Protein AF-A0A7W1C8S5-F1 (afdb_monomer_lite)

Structure (mmCIF, N/CA/C/O backbone):
data_AF-A0A7W1C8S5-F1
#
_entry.id   AF-A0A7W1C8S5-F1
#
loop_
_atom_site.group_PDB
_atom_site.id
_atom_site.type_symbol
_atom_site.label_atom_id
_atom_site.label_alt_id
_atom_site.label_comp_id
_atom_site.label_asym_id
_atom_site.label_entity_id
_atom_site.label_seq_id
_atom_site.pdbx_PDB_ins_code
_atom_site.Cartn_x
_atom_site.Cartn_y
_atom_site.Cartn_z
_atom_site.occupancy
_atom_site.B_iso_or_equiv
_atom_site.auth_seq_id
_atom_site.auth_comp_id
_atom_site.auth_asym_id
_atom_site.auth_atom_id
_atom_site.pdbx_PDB_model_num
ATOM 1 N N . MET A 1 1 ? 10.332 -50.870 46.590 1.00 44.47 1 MET A N 1
ATOM 2 C CA . MET A 1 1 ? 10.932 -51.337 45.318 1.00 44.47 1 MET A CA 1
ATOM 3 C C . MET A 1 1 ? 10.983 -50.162 44.345 1.00 44.47 1 MET A C 1
ATOM 5 O O . MET A 1 1 ? 9.941 -49.661 43.952 1.00 44.47 1 MET A O 1
ATOM 9 N N . ARG A 1 2 ? 12.184 -49.635 44.069 1.00 40.31 2 ARG A N 1
ATOM 10 C CA . ARG A 1 2 ? 12.418 -48.415 43.272 1.00 40.31 2 ARG A CA 1
ATOM 11 C C . ARG A 1 2 ? 12.426 -48.756 41.775 1.00 40.31 2 ARG A C 1
ATOM 13 O O . ARG A 1 2 ? 13.214 -49.603 41.361 1.00 40.31 2 ARG A O 1
ATOM 20 N N . ARG A 1 3 ? 11.579 -48.104 40.969 1.00 45.72 3 ARG A N 1
ATOM 21 C CA . ARG A 1 3 ? 11.610 -48.210 39.498 1.00 45.72 3 ARG A CA 1
ATOM 22 C C . ARG A 1 3 ? 12.815 -47.415 38.978 1.00 45.72 3 ARG A C 1
ATOM 24 O O . ARG A 1 3 ? 12.906 -46.213 39.202 1.00 45.72 3 ARG A O 1
ATOM 31 N N . LYS A 1 4 ? 13.774 -48.120 38.372 1.00 42.22 4 LYS A N 1
ATOM 32 C CA . LYS A 1 4 ? 15.015 -47.568 37.810 1.00 42.22 4 LYS A CA 1
ATOM 33 C C . LYS A 1 4 ? 14.711 -46.761 36.542 1.00 42.22 4 LYS A C 1
ATOM 35 O O . LYS A 1 4 ? 13.987 -47.236 35.673 1.00 42.22 4 LYS A O 1
ATOM 40 N N . ALA A 1 5 ? 15.292 -45.567 36.457 1.00 39.44 5 ALA A N 1
ATOM 41 C CA . ALA A 1 5 ? 15.290 -44.711 35.279 1.00 39.44 5 ALA A CA 1
ATOM 42 C C . ALA A 1 5 ? 16.019 -45.388 34.103 1.00 39.44 5 ALA A C 1
ATOM 44 O O . ALA A 1 5 ? 17.113 -45.928 34.276 1.00 39.44 5 ALA A O 1
ATOM 45 N N . ALA A 1 6 ? 15.416 -45.354 32.913 1.00 37.59 6 ALA A N 1
ATOM 46 C CA . ALA A 1 6 ? 16.033 -45.807 31.672 1.00 37.59 6 ALA A CA 1
ATOM 47 C C . ALA A 1 6 ? 16.798 -44.639 31.029 1.00 37.59 6 ALA A C 1
ATOM 49 O O . ALA A 1 6 ? 16.207 -43.694 30.513 1.00 37.59 6 ALA A O 1
ATOM 50 N N . THR A 1 7 ? 18.127 -44.695 31.088 1.00 36.91 7 THR A N 1
ATOM 51 C CA . THR A 1 7 ? 19.032 -43.746 30.429 1.00 36.91 7 THR A CA 1
ATOM 52 C C . THR A 1 7 ? 19.237 -44.155 28.968 1.00 36.91 7 THR A C 1
ATOM 54 O O . THR A 1 7 ? 19.823 -45.201 28.689 1.00 36.91 7 THR A O 1
ATOM 57 N N . VAL A 1 8 ? 18.794 -43.318 28.029 1.00 37.12 8 VAL A N 1
ATOM 58 C CA . VAL A 1 8 ? 19.055 -43.471 26.588 1.00 37.12 8 VAL A CA 1
ATOM 59 C C . VAL A 1 8 ? 20.503 -43.060 26.299 1.00 37.12 8 VAL A C 1
ATOM 61 O O . VAL A 1 8 ? 20.855 -41.888 26.396 1.00 37.12 8 VAL A O 1
ATOM 64 N N . ARG A 1 9 ? 21.370 -44.020 25.953 1.00 34.16 9 ARG A N 1
ATOM 65 C CA . ARG A 1 9 ? 22.748 -43.746 25.511 1.00 34.16 9 ARG A CA 1
ATOM 66 C C . ARG A 1 9 ? 22.767 -43.533 23.994 1.00 34.16 9 ARG A C 1
ATOM 68 O O . ARG A 1 9 ? 22.655 -44.498 23.242 1.00 34.16 9 ARG A O 1
ATOM 75 N N . ARG A 1 10 ? 22.934 -42.284 23.538 1.00 34.28 10 ARG A N 1
ATOM 76 C CA . ARG A 1 10 ? 23.303 -41.980 22.141 1.00 34.28 10 ARG A CA 1
ATOM 77 C C . ARG A 1 10 ? 24.670 -42.612 21.857 1.00 34.28 10 ARG A C 1
ATOM 79 O O . ARG A 1 10 ? 25.650 -42.274 22.516 1.00 34.28 10 ARG A O 1
ATOM 86 N N . ARG A 1 11 ? 24.735 -43.544 20.903 1.00 39.84 11 ARG A N 1
ATOM 87 C CA . ARG A 1 11 ? 26.006 -44.078 20.398 1.00 39.84 11 ARG A CA 1
ATOM 88 C C . ARG A 1 11 ? 26.649 -43.038 19.479 1.00 39.84 11 ARG A C 1
ATOM 90 O O . ARG A 1 11 ? 26.069 -42.666 18.466 1.00 39.84 11 ARG A O 1
ATOM 97 N N . TYR A 1 12 ? 27.834 -42.586 19.870 1.00 31.55 12 TYR A N 1
ATOM 98 C CA . TYR A 1 12 ? 28.796 -41.892 19.019 1.00 31.55 12 TYR A CA 1
ATOM 99 C C . TYR A 1 12 ? 29.306 -42.886 17.963 1.00 31.55 12 TYR A C 1
ATOM 101 O O . TYR A 1 12 ? 29.721 -43.988 18.324 1.00 31.55 12 TYR A O 1
ATOM 109 N N . VAL A 1 13 ? 29.267 -42.522 16.681 1.00 42.41 13 VAL A N 1
ATOM 110 C CA . VAL A 1 13 ? 29.944 -43.257 15.599 1.00 42.41 13 VAL A CA 1
ATOM 111 C C . VAL A 1 13 ? 31.205 -42.457 15.254 1.00 42.41 13 VAL A C 1
ATOM 113 O O . VAL A 1 13 ? 31.086 -41.247 15.057 1.00 42.41 13 VAL A O 1
ATOM 116 N N . PRO A 1 14 ? 32.412 -43.054 15.258 1.00 36.25 14 PRO A N 1
ATOM 117 C CA . PRO A 1 14 ? 33.640 -42.296 15.070 1.00 36.25 14 PRO A CA 1
ATOM 118 C C . PRO A 1 14 ? 33.807 -41.862 13.610 1.00 36.25 14 PRO A C 1
ATOM 120 O O . PRO A 1 14 ? 33.436 -42.580 12.682 1.00 36.25 14 PRO A O 1
ATOM 123 N N . LEU A 1 15 ? 34.396 -40.678 13.441 1.00 34.84 15 LEU A N 1
ATOM 124 C CA . LEU A 1 15 ? 34.900 -40.148 12.178 1.00 34.84 15 LEU A CA 1
ATOM 125 C C . LEU A 1 15 ? 35.932 -41.121 11.595 1.00 34.84 15 LEU A C 1
ATOM 127 O O . LEU A 1 15 ? 37.011 -41.293 12.159 1.00 34.84 15 LEU A O 1
ATOM 131 N N . ALA A 1 16 ? 35.598 -41.748 10.469 1.00 35.34 16 ALA A N 1
ATOM 132 C CA . ALA A 1 16 ? 36.562 -42.459 9.645 1.00 35.34 16 ALA A CA 1
ATOM 133 C C . ALA A 1 16 ? 37.196 -41.463 8.669 1.00 35.34 16 ALA A C 1
ATOM 135 O O . ALA A 1 16 ? 36.544 -40.949 7.760 1.00 35.34 16 ALA A O 1
ATOM 136 N N . THR A 1 17 ? 38.475 -41.179 8.886 1.00 39.31 17 THR A N 1
ATOM 137 C CA . THR A 1 17 ? 39.338 -40.433 7.974 1.00 39.31 17 THR A CA 1
ATOM 138 C C . THR A 1 17 ? 39.553 -41.266 6.711 1.00 39.31 17 THR A C 1
ATOM 140 O O . THR A 1 17 ? 40.192 -42.314 6.767 1.00 39.31 17 THR A O 1
ATOM 143 N N . ALA A 1 18 ? 39.044 -40.805 5.570 1.00 35.41 18 ALA A N 1
ATOM 144 C CA . ALA A 1 18 ? 39.405 -41.333 4.260 1.00 35.41 18 ALA A CA 1
ATOM 145 C C . ALA A 1 18 ? 40.116 -40.227 3.474 1.00 35.41 18 ALA A C 1
ATOM 147 O O . ALA A 1 18 ? 39.490 -39.299 2.968 1.00 35.41 18 ALA A O 1
ATOM 148 N N . VAL A 1 19 ? 41.445 -40.320 3.413 1.00 44.75 19 VAL A N 1
ATOM 149 C CA . VAL A 1 19 ? 42.266 -39.596 2.441 1.00 44.75 19 VAL A CA 1
ATOM 150 C C . VAL A 1 19 ? 42.167 -40.367 1.131 1.00 44.75 19 VAL A C 1
ATOM 152 O O . VAL A 1 19 ? 42.695 -41.471 1.028 1.00 44.75 19 VAL A O 1
ATOM 155 N N . LEU A 1 20 ? 41.489 -39.797 0.138 1.00 43.22 20 LEU A N 1
ATOM 156 C CA . LEU A 1 20 ? 41.489 -40.289 -1.236 1.00 43.22 20 LEU A CA 1
ATOM 157 C C . LEU A 1 20 ? 41.616 -39.099 -2.188 1.00 43.22 20 LEU A C 1
ATOM 159 O O . LEU A 1 20 ? 40.701 -38.294 -2.294 1.00 43.22 20 LEU A O 1
ATOM 163 N N . GLY A 1 21 ? 42.777 -39.030 -2.845 1.00 37.94 21 GLY A N 1
ATOM 164 C CA . GLY A 1 21 ? 42.992 -38.481 -4.184 1.00 37.94 21 GLY A CA 1
ATOM 165 C C . GLY A 1 21 ? 42.589 -37.030 -4.442 1.00 37.94 21 GLY A C 1
ATOM 166 O O . GLY A 1 21 ? 41.414 -36.722 -4.606 1.00 37.94 21 GLY A O 1
ATOM 167 N N . LEU A 1 22 ? 43.584 -36.168 -4.665 1.00 48.88 22 LEU A N 1
ATOM 168 C CA . LEU A 1 22 ? 43.413 -34.963 -5.480 1.00 48.88 22 LEU A CA 1
ATOM 169 C C . LEU A 1 22 ? 43.098 -35.380 -6.928 1.00 48.88 22 LEU A C 1
ATOM 171 O O . LEU A 1 22 ? 43.960 -35.351 -7.801 1.00 48.88 22 LEU A O 1
ATOM 175 N N . ALA A 1 23 ? 41.863 -35.798 -7.185 1.00 46.38 23 ALA A N 1
ATOM 176 C CA . ALA A 1 23 ? 41.260 -35.556 -8.478 1.00 46.38 23 ALA A CA 1
ATOM 177 C C . ALA A 1 23 ? 40.793 -34.104 -8.422 1.00 46.38 23 ALA A C 1
ATOM 179 O O . ALA A 1 23 ? 39.969 -33.759 -7.574 1.00 46.38 23 ALA A O 1
ATOM 180 N N . SER A 1 24 ? 41.359 -33.243 -9.267 1.00 50.06 24 SER A N 1
ATOM 181 C CA . SER A 1 24 ? 40.813 -31.911 -9.496 1.00 50.06 24 SER A CA 1
ATOM 182 C C . SER A 1 24 ? 39.317 -32.067 -9.729 1.00 50.06 24 SER A C 1
ATOM 184 O O . SER A 1 24 ? 38.899 -32.628 -10.742 1.00 50.06 24 SER A O 1
ATOM 186 N N . VAL A 1 25 ? 38.509 -31.627 -8.765 1.00 38.50 25 VAL A N 1
ATOM 187 C CA . VAL A 1 25 ? 37.078 -31.473 -8.975 1.00 38.50 25 VAL A CA 1
ATOM 188 C C . VAL A 1 25 ? 36.973 -30.363 -10.006 1.00 38.50 25 VAL A C 1
ATOM 190 O O . VAL A 1 25 ? 37.035 -29.181 -9.675 1.00 38.50 25 VAL A O 1
ATOM 193 N N . VAL A 1 26 ? 36.887 -30.740 -11.280 1.00 41.69 26 VAL A N 1
ATOM 194 C CA . VAL A 1 26 ? 36.390 -29.839 -12.308 1.00 41.69 26 VAL A CA 1
ATOM 195 C C . VAL A 1 26 ? 34.915 -29.690 -11.984 1.00 41.69 26 VAL A C 1
ATOM 197 O O . VAL A 1 26 ? 34.077 -30.484 -12.407 1.00 41.69 26 VAL A O 1
ATOM 200 N N . VAL A 1 27 ? 34.607 -28.708 -11.138 1.00 35.75 27 VAL A N 1
ATOM 201 C CA . VAL A 1 27 ? 33.249 -28.204 -11.020 1.00 35.75 27 VAL A CA 1
ATOM 202 C C . VAL A 1 27 ? 32.959 -27.581 -12.378 1.00 35.75 27 VAL A C 1
ATOM 204 O O . VAL A 1 27 ? 33.316 -26.434 -12.636 1.00 35.75 27 VAL A O 1
ATOM 207 N N . VAL A 1 28 ? 32.362 -28.355 -13.284 1.00 45.09 28 VAL A N 1
ATOM 208 C CA . VAL A 1 28 ? 31.663 -27.778 -14.428 1.00 45.09 28 VAL A CA 1
ATOM 209 C C . VAL A 1 28 ? 30.426 -27.135 -13.822 1.00 45.09 28 VAL A C 1
ATOM 211 O O . VAL A 1 28 ? 29.382 -27.771 -13.685 1.00 45.09 28 VAL A O 1
ATOM 214 N N . LEU A 1 29 ? 30.584 -25.900 -13.336 1.00 50.44 29 LEU A N 1
ATOM 215 C CA . LEU A 1 29 ? 29.442 -25.056 -13.030 1.00 50.44 29 LEU A CA 1
ATOM 216 C C . LEU A 1 29 ? 28.619 -25.032 -14.323 1.00 50.44 29 LEU A C 1
ATOM 218 O O . LEU A 1 29 ? 29.188 -24.681 -15.363 1.00 50.44 29 LEU A O 1
ATOM 222 N N . PRO A 1 30 ? 27.343 -25.464 -14.326 1.00 52.59 30 PRO A N 1
ATOM 223 C CA . PRO A 1 30 ? 26.514 -25.217 -15.490 1.00 52.59 30 PRO A CA 1
ATOM 224 C C . PRO A 1 30 ? 26.575 -23.714 -15.727 1.00 52.59 30 PRO A C 1
ATOM 226 O O . PRO A 1 30 ? 26.473 -22.946 -14.771 1.00 52.59 30 PRO A O 1
ATOM 229 N N . ALA A 1 31 ? 26.860 -23.337 -16.968 1.00 58.59 31 ALA A N 1
ATOM 230 C CA . ALA A 1 31 ? 27.014 -21.964 -17.405 1.00 58.59 31 ALA A CA 1
ATOM 231 C C . ALA A 1 31 ? 25.778 -21.173 -16.923 1.00 58.59 31 ALA A C 1
ATOM 233 O O . ALA A 1 31 ? 24.667 -21.343 -17.433 1.00 58.59 31 ALA A O 1
ATOM 234 N N . LEU A 1 32 ? 25.944 -20.448 -15.816 1.00 66.44 32 LEU A N 1
ATOM 235 C CA . LEU A 1 32 ? 24.877 -19.720 -15.151 1.00 66.44 32 LEU A CA 1
ATOM 236 C C . LEU A 1 32 ? 24.835 -18.342 -15.784 1.00 66.44 32 LEU A C 1
ATOM 238 O O . LEU A 1 32 ? 25.818 -17.612 -15.711 1.00 66.44 32 LEU A O 1
ATOM 242 N N . ALA A 1 33 ? 23.671 -18.012 -16.334 1.00 75.06 33 ALA A N 1
ATOM 243 C CA . ALA A 1 33 ? 23.297 -16.653 -16.682 1.00 75.06 33 ALA A CA 1
ATOM 244 C C . ALA A 1 33 ? 23.578 -15.715 -15.498 1.00 75.06 33 ALA A C 1
ATOM 246 O O . ALA A 1 33 ? 22.980 -15.859 -14.424 1.00 75.06 33 ALA A O 1
ATOM 247 N N . LEU A 1 34 ? 24.492 -14.773 -15.681 1.00 84.00 34 LEU A N 1
ATOM 248 C CA . LEU A 1 34 ? 24.920 -13.818 -14.678 1.00 84.00 34 LEU A CA 1
ATOM 249 C C . LEU A 1 34 ? 24.254 -12.460 -14.910 1.00 84.00 34 LEU A C 1
ATOM 251 O O . LEU A 1 34 ? 24.044 -12.028 -16.038 1.00 84.00 34 LEU A O 1
ATOM 255 N N . ASN A 1 35 ? 23.939 -11.767 -13.815 1.00 90.00 35 ASN A N 1
ATOM 256 C CA . ASN A 1 35 ? 23.538 -10.365 -13.834 1.00 90.00 35 ASN A CA 1
ATOM 257 C C . ASN A 1 35 ? 24.687 -9.532 -13.253 1.00 90.00 35 ASN A C 1
ATOM 259 O O . ASN A 1 35 ? 24.938 -9.602 -12.048 1.00 90.00 35 ASN A O 1
ATOM 263 N N . ILE A 1 36 ? 25.397 -8.798 -14.108 1.00 90.81 36 ILE A N 1
ATOM 264 C CA . ILE A 1 36 ? 26.621 -8.059 -13.789 1.00 90.81 36 ILE A CA 1
ATOM 265 C C . ILE A 1 36 ? 26.322 -6.553 -13.802 1.00 90.81 36 ILE A C 1
ATOM 267 O O . ILE A 1 36 ? 26.341 -5.938 -14.870 1.00 90.81 36 ILE A O 1
ATOM 271 N N . PRO A 1 37 ? 26.042 -5.937 -12.641 1.00 91.88 37 PRO A N 1
ATOM 272 C CA . PRO A 1 37 ? 25.948 -4.489 -12.537 1.00 91.88 37 PRO A CA 1
ATOM 273 C C . PRO A 1 37 ? 27.340 -3.860 -12.383 1.00 91.88 37 PRO A C 1
ATOM 275 O O . PRO A 1 37 ? 28.108 -4.250 -11.502 1.00 91.88 37 PRO A O 1
ATOM 278 N N . GLY A 1 38 ? 27.617 -2.844 -13.190 1.00 90.81 38 GLY A N 1
ATOM 279 C CA . GLY A 1 38 ? 28.732 -1.919 -13.050 1.00 90.81 38 GLY A CA 1
ATOM 280 C C . GLY A 1 38 ? 28.520 -0.893 -11.938 1.00 90.81 38 GLY A C 1
ATOM 281 O O . GLY A 1 38 ? 27.574 -0.956 -11.130 1.00 90.81 38 GLY A O 1
ATOM 282 N N . THR A 1 39 ? 29.441 0.051 -11.882 1.00 92.50 39 THR A N 1
ATOM 283 C CA . THR A 1 39 ? 29.518 1.175 -10.953 1.00 92.50 39 THR A CA 1
ATOM 284 C C . THR A 1 39 ? 29.131 2.471 -11.668 1.00 92.50 39 THR A C 1
ATOM 286 O O . THR A 1 39 ? 28.525 2.428 -12.721 1.00 92.50 39 THR A O 1
ATOM 289 N N . ASN A 1 40 ? 29.393 3.635 -11.073 1.00 92.12 40 ASN A N 1
ATOM 290 C CA . ASN A 1 40 ? 29.184 4.921 -11.755 1.00 92.12 40 ASN A CA 1
ATOM 291 C C . ASN A 1 40 ? 30.505 5.482 -12.323 1.00 92.12 40 ASN A C 1
ATOM 293 O O . ASN A 1 40 ? 30.663 6.696 -12.463 1.00 92.12 40 ASN A O 1
ATOM 297 N N . GLY A 1 41 ? 31.503 4.623 -12.516 1.00 91.25 41 GLY A N 1
ATOM 298 C CA . GLY A 1 41 ? 32.784 4.972 -13.114 1.00 91.25 41 GLY A CA 1
ATOM 299 C C . GLY A 1 41 ? 33.160 3.955 -14.182 1.00 91.25 41 GLY A C 1
ATOM 300 O O . GLY A 1 41 ? 32.472 2.970 -14.368 1.00 91.25 41 GLY A O 1
ATOM 301 N N . ASN A 1 42 ? 34.285 4.187 -14.857 1.00 94.31 42 ASN A N 1
ATOM 302 C CA . ASN A 1 42 ? 34.701 3.355 -15.987 1.00 94.31 42 ASN A CA 1
ATOM 303 C C . ASN A 1 42 ? 34.969 1.903 -15.564 1.00 94.31 42 ASN A C 1
ATOM 305 O O . ASN A 1 42 ? 35.947 1.627 -14.859 1.00 94.31 42 ASN A O 1
ATOM 309 N N . ASP A 1 43 ? 34.174 0.983 -16.086 1.00 95.00 43 ASP A N 1
ATOM 310 C CA . ASP A 1 43 ? 34.230 -0.430 -15.765 1.00 95.00 43 ASP A CA 1
ATOM 311 C C . ASP A 1 43 ? 34.733 -1.292 -16.929 1.00 95.00 43 ASP A C 1
ATOM 313 O O . ASP A 1 43 ? 34.789 -0.918 -18.103 1.00 95.00 43 ASP A O 1
ATOM 317 N N . THR A 1 44 ? 35.173 -2.503 -16.592 1.00 95.81 44 THR A N 1
ATOM 318 C CA . THR A 1 44 ? 35.458 -3.559 -17.567 1.00 95.81 44 THR A CA 1
ATOM 319 C C . THR A 1 44 ? 34.776 -4.831 -17.099 1.00 95.81 44 THR A C 1
ATOM 321 O O . THR A 1 44 ? 35.231 -5.480 -16.157 1.00 95.81 44 THR A O 1
ATOM 324 N N . LEU A 1 45 ? 33.666 -5.167 -17.751 1.00 94.00 45 LEU A N 1
ATOM 325 C CA . LEU A 1 45 ? 32.757 -6.234 -17.351 1.00 94.00 45 LEU A CA 1
ATOM 326 C C . LEU A 1 45 ? 32.747 -7.334 -18.410 1.00 94.00 45 LEU A C 1
ATOM 328 O O . LEU A 1 45 ? 32.678 -7.064 -19.609 1.00 94.00 45 LEU A O 1
ATOM 332 N N . ARG A 1 46 ? 32.821 -8.588 -17.963 1.00 94.31 46 ARG A N 1
ATOM 333 C CA . ARG A 1 46 ? 32.910 -9.764 -18.832 1.00 94.31 46 ARG A CA 1
ATOM 334 C C . ARG A 1 46 ? 31.913 -10.825 -18.386 1.00 94.31 46 ARG A C 1
ATOM 336 O O . ARG A 1 46 ? 31.952 -11.239 -17.228 1.00 94.31 46 ARG A O 1
ATOM 343 N N . GLY A 1 47 ? 31.073 -11.258 -19.315 1.00 91.25 47 GLY A N 1
ATOM 344 C CA . GLY A 1 47 ? 30.173 -12.389 -19.182 1.00 91.25 47 GLY A CA 1
ATOM 345 C C . GLY A 1 47 ? 30.882 -13.736 -19.321 1.00 91.25 47 GLY A C 1
ATOM 346 O O . GLY A 1 47 ? 32.105 -13.878 -19.173 1.00 91.25 47 GLY A O 1
ATOM 347 N N . THR A 1 48 ? 30.076 -14.746 -19.580 1.00 91.06 48 THR A N 1
ATOM 348 C CA . THR A 1 48 ? 30.351 -16.175 -19.522 1.00 91.06 48 THR A CA 1
ATOM 349 C C . THR A 1 48 ? 29.989 -16.827 -20.860 1.00 91.06 48 THR A C 1
ATOM 351 O O . THR A 1 48 ? 29.864 -16.167 -21.875 1.00 91.06 48 THR A O 1
ATOM 354 N N . ALA A 1 49 ? 29.893 -18.155 -20.914 1.00 90.69 49 ALA A N 1
ATOM 355 C CA . ALA A 1 49 ? 29.412 -18.849 -22.114 1.00 90.69 49 ALA A CA 1
ATOM 356 C C . ALA A 1 49 ? 27.878 -19.062 -22.103 1.00 90.69 49 ALA A C 1
ATOM 358 O O . ALA A 1 49 ? 27.372 -19.953 -22.788 1.00 90.69 49 ALA A O 1
ATOM 359 N N . SER A 1 50 ? 27.159 -18.305 -21.272 1.00 91.25 50 SER A N 1
ATOM 360 C CA . SER A 1 50 ? 25.714 -18.402 -21.031 1.00 91.25 50 SER A CA 1
ATOM 361 C C . SER A 1 50 ? 25.044 -17.074 -21.360 1.00 91.25 50 SER A C 1
ATOM 363 O O . SER A 1 50 ? 25.718 -16.071 -21.482 1.00 91.25 50 SER A O 1
ATOM 365 N N . ALA A 1 51 ? 23.711 -17.068 -21.436 1.00 92.19 51 ALA A N 1
ATOM 366 C CA . ALA A 1 51 ? 22.933 -15.848 -21.640 1.00 92.19 51 ALA A CA 1
ATOM 367 C C . ALA A 1 51 ? 23.011 -14.905 -20.425 1.00 92.19 51 ALA A C 1
ATOM 369 O O . ALA A 1 51 ? 22.300 -15.105 -19.440 1.00 92.19 51 ALA A O 1
ATOM 370 N N . ASP A 1 52 ? 23.841 -13.875 -20.508 1.00 94.00 52 ASP A N 1
ATOM 371 C CA . ASP A 1 52 ? 24.142 -12.950 -19.425 1.00 94.00 52 ASP A CA 1
ATOM 372 C C . ASP A 1 52 ? 23.448 -11.594 -19.589 1.00 94.00 52 ASP A C 1
ATOM 374 O O . ASP A 1 52 ? 22.990 -11.191 -20.659 1.00 94.00 52 ASP A O 1
ATOM 378 N N . ARG A 1 53 ? 23.362 -10.849 -18.487 1.00 95.12 53 ARG A N 1
ATOM 379 C CA . ARG A 1 53 ? 22.917 -9.457 -18.462 1.00 95.12 53 ARG A CA 1
ATOM 380 C C . ARG A 1 53 ? 24.006 -8.593 -17.843 1.00 95.12 53 ARG A C 1
ATOM 382 O O . ARG A 1 53 ? 24.343 -8.780 -16.680 1.00 95.12 53 ARG A O 1
ATOM 389 N N . ILE A 1 54 ? 24.503 -7.620 -18.594 1.00 94.56 54 ILE A N 1
ATOM 390 C CA . ILE A 1 54 ? 25.584 -6.720 -18.182 1.00 94.56 54 ILE A CA 1
ATOM 391 C C . ILE A 1 54 ? 25.087 -5.275 -18.283 1.00 94.56 54 ILE A C 1
ATOM 393 O O . ILE A 1 54 ? 24.526 -4.893 -19.309 1.00 94.56 54 ILE A O 1
ATOM 397 N N . ASP A 1 55 ? 25.260 -4.487 -17.221 1.00 94.62 55 ASP A N 1
ATOM 398 C CA . ASP A 1 55 ? 24.783 -3.098 -17.129 1.00 94.62 55 ASP A CA 1
ATOM 399 C C . ASP A 1 55 ? 25.912 -2.184 -16.637 1.00 94.62 55 ASP A C 1
ATOM 401 O O . ASP A 1 55 ? 26.245 -2.246 -15.456 1.00 94.62 55 ASP A O 1
ATOM 405 N N . GLY A 1 56 ? 26.519 -1.399 -17.532 1.00 91.50 56 GLY A N 1
ATOM 406 C CA . GLY A 1 56 ? 27.671 -0.527 -17.255 1.00 91.50 56 GLY A CA 1
ATOM 407 C C . GLY A 1 56 ? 27.337 0.653 -16.341 1.00 91.50 56 GLY A C 1
ATOM 408 O O . GLY A 1 56 ? 28.039 0.883 -15.364 1.00 91.50 56 GLY A O 1
ATOM 409 N N . LYS A 1 57 ? 26.148 1.243 -16.530 1.00 92.38 57 LYS A N 1
ATOM 410 C CA . LYS A 1 57 ? 25.630 2.444 -15.845 1.00 92.38 57 LYS A CA 1
ATOM 411 C C . LYS A 1 57 ? 26.350 3.722 -16.275 1.00 92.38 57 LYS A C 1
ATOM 413 O O . LYS A 1 57 ? 26.146 4.124 -17.402 1.00 92.38 57 LYS A O 1
ATOM 418 N N . ASP A 1 58 ? 27.022 4.450 -15.388 1.00 91.56 58 ASP A N 1
ATOM 419 C CA . ASP A 1 58 ? 27.657 5.720 -15.756 1.00 91.56 58 ASP A CA 1
ATOM 420 C C . ASP A 1 58 ? 29.158 5.488 -15.910 1.00 91.56 58 ASP A C 1
ATOM 422 O O . ASP A 1 58 ? 29.767 4.885 -15.032 1.00 91.56 58 ASP A O 1
ATOM 426 N N . GLY A 1 59 ? 29.779 6.048 -16.944 1.00 90.56 59 GLY A N 1
ATOM 427 C CA . GLY A 1 59 ? 31.212 5.894 -17.173 1.00 90.56 59 GLY A CA 1
ATOM 428 C C . GLY A 1 59 ? 31.529 5.618 -18.635 1.00 90.56 59 GLY A C 1
ATOM 429 O O . GLY A 1 59 ? 30.672 5.644 -19.496 1.00 90.56 59 GLY A O 1
ATOM 430 N N . ASN A 1 60 ? 32.807 5.421 -18.941 1.00 91.88 60 ASN A N 1
ATOM 431 C CA . ASN A 1 60 ? 33.220 4.887 -20.234 1.00 91.88 60 ASN A CA 1
ATOM 432 C C . ASN A 1 60 ? 33.556 3.410 -20.043 1.00 91.88 60 ASN A C 1
ATOM 434 O O . ASN A 1 60 ? 34.679 3.077 -19.633 1.00 91.88 60 ASN A O 1
ATOM 438 N N . ASP A 1 61 ? 32.599 2.543 -20.331 1.00 93.75 61 ASP A N 1
ATOM 439 C CA . ASP A 1 61 ? 32.673 1.138 -19.965 1.00 93.75 61 ASP A CA 1
ATOM 440 C C . ASP A 1 61 ? 33.168 0.251 -21.105 1.00 93.75 61 ASP A C 1
ATOM 442 O O . ASP A 1 61 ? 33.123 0.586 -22.290 1.00 93.75 61 ASP A O 1
ATOM 446 N N . ARG A 1 62 ? 33.676 -0.929 -20.743 1.00 93.31 62 ARG A N 1
ATOM 447 C CA . ARG A 1 62 ? 33.979 -2.014 -21.682 1.00 93.31 62 ARG A CA 1
ATOM 448 C C . ARG A 1 62 ? 33.207 -3.261 -21.289 1.00 93.31 62 ARG A C 1
ATOM 450 O O . ARG A 1 62 ? 33.559 -3.917 -20.309 1.00 93.31 62 ARG A O 1
ATOM 457 N N . LEU A 1 63 ? 32.188 -3.598 -22.065 1.00 94.44 63 LEU A N 1
ATOM 458 C CA . LEU A 1 63 ? 31.278 -4.707 -21.810 1.00 94.44 63 LEU A CA 1
ATOM 459 C C . LEU A 1 63 ? 31.519 -5.822 -22.828 1.00 94.44 63 LEU A C 1
ATOM 461 O O . LEU A 1 63 ? 31.515 -5.573 -24.031 1.00 94.44 63 LEU A O 1
ATOM 465 N N . TYR A 1 64 ? 31.708 -7.050 -22.352 1.00 94.31 64 TYR A N 1
ATOM 466 C CA . TYR A 1 64 ? 31.923 -8.228 -23.193 1.00 94.31 64 TYR A C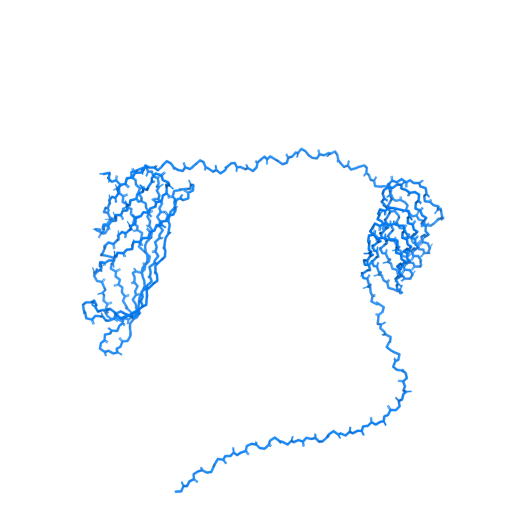A 1
ATOM 467 C C . TYR A 1 64 ? 30.934 -9.333 -22.809 1.00 94.31 64 TYR A C 1
ATOM 469 O O . TYR A 1 64 ? 31.055 -9.868 -21.709 1.00 94.31 64 TYR A O 1
ATOM 477 N N . GLY A 1 65 ? 30.000 -9.689 -23.693 1.00 92.31 65 GLY A N 1
ATOM 478 C CA . GLY A 1 65 ? 29.001 -10.749 -23.494 1.00 92.31 65 GLY A CA 1
ATOM 479 C C . GLY A 1 65 ? 29.630 -12.137 -23.446 1.00 92.31 65 GLY A C 1
ATOM 480 O O . GLY A 1 65 ? 29.431 -12.864 -22.482 1.00 92.31 65 GLY A O 1
ATOM 481 N N . MET A 1 66 ? 30.580 -12.381 -24.357 1.00 93.94 66 MET A N 1
ATOM 482 C CA . MET A 1 66 ? 31.243 -13.667 -24.600 1.00 93.94 66 MET A CA 1
ATOM 483 C C . MET A 1 66 ? 30.377 -14.582 -25.456 1.00 93.94 66 MET A C 1
ATOM 485 O O . MET A 1 66 ? 30.185 -14.238 -26.609 1.00 93.94 66 MET A O 1
ATOM 489 N N . ALA A 1 67 ? 29.992 -15.774 -25.009 1.00 91.81 67 ALA A N 1
ATOM 490 C CA . ALA A 1 67 ? 29.156 -16.658 -25.821 1.00 91.81 67 ALA A CA 1
ATOM 491 C C . ALA A 1 67 ? 27.813 -16.836 -25.125 1.00 91.81 67 ALA A C 1
ATOM 493 O O . ALA A 1 67 ? 27.781 -16.915 -23.907 1.00 91.81 67 ALA A O 1
ATOM 494 N N . GLY A 1 68 ? 26.734 -17.012 -25.878 1.00 92.06 68 GLY A N 1
ATOM 495 C CA . GLY A 1 68 ? 25.389 -17.019 -25.304 1.00 92.06 68 GLY A CA 1
ATOM 496 C C . GLY A 1 68 ? 24.569 -15.868 -25.865 1.00 92.06 68 GLY A C 1
ATOM 497 O O . GLY A 1 68 ? 25.065 -15.098 -26.663 1.00 92.06 68 GLY A O 1
ATOM 498 N N . ASN A 1 69 ? 23.281 -15.810 -25.527 1.00 94.25 69 ASN A N 1
ATOM 499 C CA . ASN A 1 69 ? 22.414 -14.724 -25.989 1.00 94.25 69 ASN A CA 1
ATOM 500 C C . ASN A 1 69 ? 22.353 -13.656 -24.899 1.00 94.25 69 ASN A C 1
ATOM 502 O O . ASN A 1 69 ? 21.590 -13.806 -23.939 1.00 94.25 69 ASN A O 1
ATOM 506 N N . ASP A 1 70 ? 23.136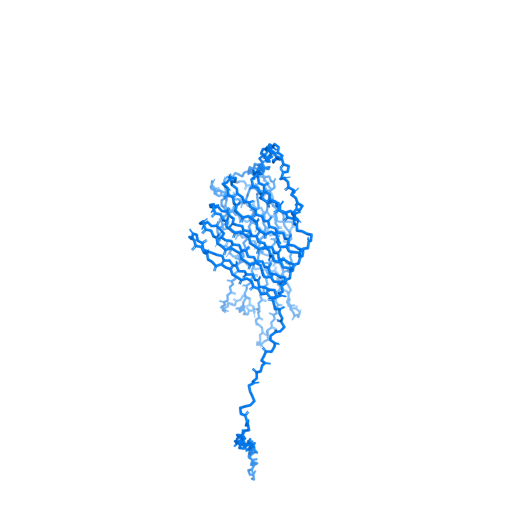 -12.603 -25.049 1.00 95.69 70 ASP A N 1
ATOM 507 C CA . ASP A 1 70 ? 23.415 -11.664 -23.974 1.00 95.69 70 ASP A CA 1
ATOM 508 C C . ASP A 1 70 ? 22.597 -10.375 -24.077 1.00 95.69 70 ASP A C 1
ATOM 510 O O . ASP A 1 70 ? 22.090 -9.980 -25.130 1.00 95.69 70 ASP A O 1
ATOM 514 N N . VAL A 1 71 ? 22.459 -9.679 -22.948 1.00 94.75 71 VAL A N 1
ATOM 515 C CA . VAL A 1 71 ? 21.898 -8.328 -22.876 1.00 94.75 71 VAL A CA 1
ATOM 516 C C . VAL A 1 71 ? 22.945 -7.381 -22.311 1.00 94.75 71 VAL A C 1
ATOM 518 O O . VAL A 1 71 ? 23.191 -7.385 -21.106 1.00 94.75 71 VAL A O 1
ATOM 521 N N . LEU A 1 72 ? 23.516 -6.535 -23.166 1.00 93.44 72 LEU A N 1
ATOM 522 C CA . LEU A 1 72 ? 24.530 -5.551 -22.789 1.00 93.44 72 LEU A CA 1
ATOM 523 C C . LEU A 1 72 ? 23.908 -4.158 -22.794 1.00 93.44 72 LEU A C 1
ATOM 525 O O . LEU A 1 72 ? 23.288 -3.745 -23.774 1.00 93.44 72 LEU A O 1
ATOM 529 N N . ILE A 1 73 ? 24.066 -3.431 -21.698 1.00 93.31 73 ILE A N 1
ATOM 530 C CA . ILE A 1 73 ? 23.577 -2.066 -21.530 1.00 93.31 73 ILE A CA 1
ATOM 531 C C . ILE A 1 73 ? 24.783 -1.207 -21.181 1.00 93.31 73 ILE A C 1
ATOM 533 O O . ILE A 1 73 ? 25.328 -1.394 -20.102 1.00 93.31 73 ILE A O 1
ATOM 537 N N . GLY A 1 74 ? 25.178 -0.306 -22.085 1.00 89.38 74 GLY A N 1
ATOM 538 C CA . GLY A 1 74 ? 26.280 0.638 -21.851 1.00 89.38 74 GLY A CA 1
ATOM 539 C C . GLY A 1 74 ? 25.928 1.578 -20.704 1.00 89.38 74 GLY A C 1
ATOM 540 O O . GLY A 1 74 ? 26.339 1.365 -19.572 1.00 89.38 74 GLY A O 1
ATOM 541 N N . GLY A 1 75 ? 24.972 2.467 -20.966 1.00 88.69 75 GLY A N 1
ATOM 542 C CA . GLY A 1 75 ? 24.505 3.437 -19.987 1.00 88.69 75 GLY A CA 1
ATOM 543 C C . GLY A 1 75 ? 24.942 4.829 -20.420 1.00 88.69 75 GLY A C 1
ATOM 544 O O . GLY A 1 75 ? 24.793 5.119 -21.599 1.00 88.69 75 GLY A O 1
ATOM 545 N N . SER A 1 76 ? 25.338 5.696 -19.496 1.00 88.44 76 SER A N 1
ATOM 546 C CA . SER A 1 76 ? 25.795 7.049 -19.814 1.00 88.44 76 SER A CA 1
ATOM 547 C C . SER A 1 76 ? 27.304 7.056 -20.046 1.00 88.44 76 SER A C 1
ATOM 549 O O . SER A 1 76 ? 28.038 6.610 -19.169 1.00 88.44 76 SER A O 1
ATOM 551 N N . GLY A 1 77 ? 27.772 7.703 -21.110 1.00 87.19 77 GLY A N 1
ATOM 552 C CA . GLY A 1 77 ? 29.186 7.850 -21.445 1.00 87.19 77 GLY A CA 1
ATOM 553 C C . GLY A 1 77 ? 29.601 7.055 -22.682 1.00 87.19 77 GLY A C 1
ATOM 554 O O . GLY A 1 77 ? 28.789 6.526 -23.431 1.00 87.19 77 GLY A O 1
ATOM 555 N N . ARG A 1 78 ? 30.905 7.058 -22.982 1.00 88.00 78 ARG A N 1
ATOM 556 C CA . ARG A 1 78 ? 31.431 6.462 -24.212 1.00 88.00 78 ARG A CA 1
ATOM 557 C C . ARG A 1 78 ? 31.829 5.012 -23.991 1.00 88.00 78 ARG A C 1
ATOM 559 O O . ARG A 1 78 ? 32.975 4.729 -23.622 1.00 88.00 78 ARG A O 1
ATOM 566 N N . ASP A 1 79 ? 30.916 4.122 -24.336 1.00 89.00 79 ASP A N 1
ATOM 567 C CA . ASP A 1 79 ? 31.068 2.699 -24.071 1.00 89.00 79 ASP A CA 1
ATOM 568 C C . ASP A 1 79 ? 31.607 1.894 -25.258 1.00 89.00 79 ASP A C 1
ATOM 570 O O . ASP A 1 79 ? 31.480 2.254 -26.434 1.00 89.00 79 ASP A O 1
ATOM 574 N N . PHE A 1 80 ? 32.205 0.753 -24.929 1.00 89.69 80 PHE A N 1
ATOM 575 C CA . PHE A 1 80 ? 32.529 -0.327 -25.849 1.00 89.69 80 PHE A CA 1
ATOM 576 C C . PHE A 1 80 ? 31.694 -1.558 -25.486 1.00 89.69 80 PHE A C 1
ATOM 578 O O . PHE A 1 80 ? 31.825 -2.074 -24.376 1.00 89.69 80 PHE A O 1
ATOM 585 N N . LEU A 1 81 ? 30.858 -2.050 -26.402 1.00 90.25 81 LEU A N 1
ATOM 586 C CA . LEU A 1 81 ? 30.025 -3.238 -26.193 1.00 90.25 81 LEU A CA 1
ATOM 587 C C . LEU A 1 81 ? 30.397 -4.311 -27.216 1.00 90.25 81 LEU A C 1
ATOM 589 O O . LEU A 1 81 ? 30.268 -4.076 -28.411 1.00 90.25 81 LEU A O 1
ATOM 593 N N . ALA A 1 82 ? 30.791 -5.493 -26.751 1.00 92.00 82 ALA A N 1
ATOM 594 C CA . ALA A 1 82 ? 31.030 -6.665 -27.586 1.00 92.00 82 ALA A CA 1
ATOM 595 C C . ALA A 1 82 ? 30.074 -7.800 -27.199 1.00 92.00 82 ALA A C 1
ATOM 597 O O . ALA A 1 82 ? 30.214 -8.335 -26.103 1.00 92.00 82 ALA A O 1
ATOM 598 N N . GLY A 1 83 ? 29.131 -8.163 -28.072 1.00 89.81 83 GLY A N 1
ATOM 599 C CA . GLY A 1 83 ? 28.191 -9.274 -27.855 1.00 89.81 83 GLY A CA 1
ATOM 600 C C . GLY A 1 83 ? 28.924 -10.616 -27.849 1.00 89.81 83 GLY A C 1
ATOM 601 O O . GLY A 1 83 ? 29.155 -11.202 -26.794 1.00 89.81 83 GLY A O 1
ATOM 602 N N . GLY A 1 84 ? 29.472 -10.986 -29.007 1.00 90.94 84 GLY A N 1
ATOM 603 C CA . GLY A 1 84 ? 30.221 -12.227 -29.200 1.00 90.94 84 GLY A CA 1
ATOM 604 C C . GLY A 1 84 ? 29.363 -13.257 -29.940 1.00 90.94 84 GLY A C 1
ATOM 605 O O . GLY A 1 84 ? 28.576 -12.864 -30.794 1.00 90.94 84 GLY A O 1
ATOM 606 N N . PRO A 1 85 ? 29.586 -14.576 -29.797 1.00 91.81 85 PRO A N 1
ATOM 607 C CA . PRO A 1 85 ? 28.722 -15.559 -30.446 1.00 91.81 85 PRO A CA 1
ATOM 608 C C . PRO A 1 85 ? 27.370 -15.724 -29.740 1.00 91.81 85 PRO A C 1
ATOM 610 O O . PRO A 1 85 ? 27.325 -16.192 -28.605 1.00 91.81 85 PRO A O 1
ATOM 613 N N . GLY A 1 86 ? 26.275 -15.510 -30.463 1.00 90.44 86 GLY A N 1
ATOM 614 C CA . GLY A 1 86 ? 24.915 -15.610 -29.941 1.00 90.44 86 GLY A CA 1
ATOM 615 C C . GLY A 1 86 ? 23.972 -14.647 -30.643 1.00 90.44 86 GLY A C 1
ATOM 616 O O . GLY A 1 86 ? 24.342 -14.020 -31.618 1.00 90.44 86 GLY A O 1
ATOM 617 N N . ASN A 1 87 ? 22.714 -14.588 -30.216 1.00 92.06 87 ASN A N 1
ATOM 618 C CA . ASN A 1 87 ? 21.810 -13.522 -30.644 1.00 92.06 87 ASN A CA 1
ATOM 619 C C . ASN A 1 87 ? 21.679 -12.525 -29.500 1.00 92.06 87 ASN A C 1
ATOM 621 O O . ASN A 1 87 ? 20.896 -12.747 -28.568 1.00 92.06 87 ASN A O 1
ATOM 625 N N . ASP A 1 88 ? 22.419 -11.434 -29.601 1.00 92.00 88 ASP A N 1
ATOM 626 C CA . ASP A 1 88 ? 22.598 -10.501 -28.503 1.00 92.00 88 ASP A CA 1
ATOM 627 C C . ASP A 1 88 ? 21.675 -9.290 -28.621 1.00 92.00 88 ASP A C 1
ATOM 629 O O . ASP A 1 88 ? 21.199 -8.903 -29.693 1.00 92.00 88 ASP A O 1
ATOM 633 N N . ARG A 1 89 ? 21.405 -8.651 -27.484 1.00 91.62 89 ARG A N 1
ATOM 634 C CA . ARG A 1 89 ? 20.693 -7.377 -27.408 1.00 91.62 89 ARG A CA 1
ATOM 635 C C . ARG A 1 89 ? 21.587 -6.334 -26.758 1.00 91.62 89 ARG A C 1
ATOM 637 O O . ARG A 1 89 ? 21.743 -6.311 -25.539 1.00 91.62 89 ARG A O 1
ATOM 644 N N . LEU A 1 90 ? 22.082 -5.413 -27.570 1.00 89.06 90 LEU A N 1
ATOM 645 C CA . LEU A 1 90 ? 22.961 -4.340 -27.138 1.00 89.06 90 LEU A CA 1
ATOM 646 C C . LEU A 1 90 ? 22.150 -3.046 -27.062 1.00 89.06 90 LEU A C 1
ATOM 648 O O . LEU A 1 90 ? 21.391 -2.713 -27.972 1.00 89.06 90 LEU A O 1
ATOM 652 N N . VAL A 1 91 ? 22.248 -2.340 -25.944 1.00 89.12 91 VAL A N 1
ATOM 653 C CA . VAL A 1 91 ? 21.516 -1.101 -25.695 1.00 89.12 91 VAL A CA 1
ATOM 654 C C . VAL A 1 91 ? 22.525 -0.010 -25.401 1.00 89.12 91 VAL A C 1
ATOM 656 O O . VAL A 1 91 ? 23.144 -0.014 -24.337 1.00 89.12 91 VAL A O 1
ATOM 659 N N . THR A 1 92 ? 22.631 0.932 -26.326 1.00 82.81 92 THR A N 1
ATOM 660 C CA . THR A 1 92 ? 23.346 2.181 -26.100 1.00 82.81 92 THR A CA 1
ATOM 661 C C . THR A 1 92 ? 22.344 3.255 -25.668 1.00 82.81 92 THR A C 1
ATOM 663 O O . THR A 1 92 ? 21.121 3.119 -25.862 1.00 82.81 92 THR A O 1
ATOM 666 N N . ARG A 1 93 ? 22.816 4.263 -24.945 1.00 76.00 93 ARG A N 1
ATOM 667 C CA . ARG A 1 93 ? 22.015 5.406 -24.500 1.00 76.00 93 ARG A CA 1
ATOM 668 C C . ARG A 1 93 ? 22.879 6.637 -24.666 1.00 76.00 93 ARG A C 1
ATOM 670 O O . ARG A 1 93 ? 24.073 6.515 -24.524 1.00 76.00 93 ARG A O 1
ATOM 677 N N . ASP A 1 94 ? 22.228 7.783 -24.847 1.00 69.69 94 ASP A N 1
ATOM 678 C CA . ASP A 1 94 ? 22.814 9.132 -24.799 1.00 69.69 94 ASP A CA 1
ATOM 679 C C . ASP A 1 94 ? 23.469 9.693 -26.074 1.00 69.69 94 ASP A C 1
ATOM 681 O O . ASP A 1 94 ? 23.654 10.909 -26.153 1.00 69.69 94 ASP A O 1
ATOM 685 N N . GLY A 1 95 ? 23.680 8.879 -27.113 1.00 57.06 95 GLY A N 1
ATOM 686 C CA . GLY A 1 95 ? 24.101 9.375 -28.430 1.00 57.06 95 GLY A CA 1
ATOM 687 C C . GLY A 1 95 ? 25.552 9.863 -28.474 1.00 57.06 95 GLY A C 1
ATOM 688 O O . GLY A 1 95 ? 25.958 10.514 -29.439 1.00 57.06 95 GLY A O 1
ATOM 689 N N . VAL A 1 96 ? 26.354 9.572 -27.446 1.00 62.22 96 VAL A N 1
ATOM 690 C CA . VAL A 1 96 ? 27.813 9.650 -27.539 1.00 62.22 96 VAL A CA 1
ATOM 691 C C . VAL A 1 96 ? 28.296 8.492 -28.411 1.00 62.22 96 VAL A C 1
ATOM 693 O O . VAL A 1 96 ? 27.759 7.406 -28.333 1.00 62.22 96 VAL A O 1
ATOM 696 N N . LEU A 1 97 ? 29.322 8.693 -29.245 1.00 61.41 97 LEU A N 1
ATOM 697 C CA . LEU A 1 97 ? 29.845 7.652 -30.145 1.00 61.41 97 LEU A CA 1
ATOM 698 C C . LEU A 1 97 ? 30.245 6.362 -29.405 1.00 61.41 97 LEU A C 1
ATOM 700 O O . LEU A 1 97 ? 31.394 6.242 -28.964 1.00 61.41 97 LEU A O 1
ATOM 704 N N . GLU A 1 98 ? 29.351 5.381 -29.310 1.00 74.06 98 GLU A N 1
ATOM 705 C CA . GLU A 1 98 ? 29.668 4.079 -28.737 1.00 74.06 98 GLU A CA 1
ATOM 706 C C . GLU A 1 98 ? 30.340 3.184 -29.783 1.00 74.06 98 GLU A C 1
ATOM 708 O O . GLU A 1 98 ? 30.062 3.241 -30.982 1.00 74.06 98 GLU A O 1
ATOM 713 N N . THR A 1 99 ? 31.254 2.325 -29.340 1.00 80.50 99 THR A N 1
ATOM 714 C CA . THR A 1 99 ? 31.828 1.292 -30.210 1.00 80.50 99 THR A CA 1
ATOM 715 C C . THR A 1 99 ? 31.129 -0.027 -29.934 1.00 80.50 99 THR A C 1
ATOM 717 O O . THR A 1 99 ? 31.282 -0.603 -28.861 1.00 80.50 99 THR A O 1
ATOM 720 N N . VAL A 1 100 ? 30.373 -0.517 -30.911 1.00 82.81 100 VAL A N 1
ATOM 721 C CA . VAL A 1 100 ? 29.604 -1.756 -30.785 1.00 82.81 100 VAL A CA 1
ATOM 722 C C . VAL A 1 100 ? 30.160 -2.818 -31.731 1.00 82.81 100 VAL A C 1
ATOM 724 O O . VAL A 1 100 ? 30.210 -2.612 -32.941 1.00 82.81 100 VAL A O 1
ATOM 727 N N . ASP A 1 101 ? 30.554 -3.957 -31.171 1.00 87.50 101 ASP A N 1
ATOM 728 C CA . ASP A 1 101 ? 30.900 -5.185 -31.880 1.00 87.50 101 ASP A CA 1
ATOM 729 C C . ASP A 1 101 ? 29.824 -6.239 -31.599 1.00 87.50 101 ASP A C 1
ATOM 731 O O . ASP A 1 101 ? 29.751 -6.822 -30.520 1.00 87.50 101 ASP A O 1
ATOM 735 N N . CYS A 1 102 ? 28.943 -6.476 -32.565 1.00 83.88 102 CYS A N 1
ATOM 736 C CA . CYS A 1 102 ? 27.863 -7.445 -32.391 1.00 83.88 102 CYS A CA 1
ATOM 737 C C . CYS A 1 102 ? 28.363 -8.896 -32.365 1.00 83.88 102 CYS A C 1
ATOM 739 O O . CYS A 1 102 ? 27.732 -9.740 -31.749 1.00 83.88 102 CYS A O 1
ATOM 741 N N . GLY A 1 103 ? 29.525 -9.195 -32.952 1.00 85.12 103 GLY A N 1
ATOM 742 C CA . GLY A 1 103 ? 29.990 -10.572 -33.057 1.00 85.12 103 GLY A CA 1
ATOM 743 C C . GLY A 1 103 ? 29.179 -11.408 -34.058 1.00 85.12 103 GLY A C 1
ATOM 744 O O . GLY A 1 103 ? 28.923 -10.986 -35.194 1.00 85.12 103 GLY A O 1
ATOM 745 N N . ALA A 1 104 ? 28.895 -12.657 -33.692 1.00 86.62 104 ALA A N 1
ATOM 746 C CA . ALA A 1 104 ? 28.341 -13.661 -34.592 1.00 86.62 104 ALA A CA 1
ATOM 747 C C . ALA A 1 104 ? 26.934 -14.074 -34.169 1.00 86.62 104 ALA A C 1
ATOM 749 O O . ALA A 1 104 ? 26.768 -14.703 -33.135 1.00 86.62 104 ALA A O 1
ATOM 750 N N . GLY A 1 105 ? 25.973 -13.884 -35.066 1.00 84.88 105 GLY A N 1
ATOM 751 C CA . GLY A 1 105 ? 24.578 -14.254 -34.881 1.00 84.88 105 GLY A CA 1
ATOM 752 C C . GLY A 1 105 ? 23.686 -13.148 -35.415 1.00 84.88 105 GLY A C 1
ATOM 753 O O . GLY A 1 105 ? 24.104 -12.392 -36.296 1.00 84.88 105 GLY A O 1
ATOM 754 N N . ARG A 1 106 ? 22.429 -13.111 -34.971 1.00 87.75 106 ARG A N 1
ATOM 755 C CA . ARG A 1 106 ? 21.498 -12.036 -35.318 1.00 87.75 106 ARG A CA 1
ATOM 756 C C . ARG A 1 106 ? 21.290 -11.156 -34.099 1.00 87.75 106 ARG A C 1
ATOM 758 O O . ARG A 1 106 ? 20.405 -11.414 -33.278 1.00 87.75 106 ARG A O 1
ATOM 765 N N . ASP A 1 107 ? 22.067 -10.092 -34.061 1.00 87.12 107 ASP A N 1
ATOM 766 C CA . ASP A 1 107 ? 22.135 -9.198 -32.917 1.00 87.12 107 ASP A CA 1
ATOM 767 C C . ASP A 1 107 ? 21.244 -7.990 -33.130 1.00 87.12 107 ASP A C 1
ATOM 769 O O . ASP A 1 107 ? 21.071 -7.509 -34.250 1.00 87.12 107 ASP A O 1
ATOM 773 N N . ARG A 1 108 ? 20.673 -7.479 -32.045 1.00 87.56 108 ARG A N 1
ATOM 774 C CA . ARG A 1 108 ? 19.823 -6.295 -32.065 1.00 87.56 108 ARG A CA 1
ATOM 775 C C . ARG A 1 108 ? 20.465 -5.172 -31.275 1.00 87.56 108 ARG A C 1
ATOM 777 O O . ARG A 1 108 ? 20.593 -5.273 -30.055 1.00 87.56 108 ARG A O 1
ATOM 784 N N . VAL A 1 109 ? 20.744 -4.061 -31.947 1.00 85.00 109 VAL A N 1
ATOM 785 C CA . VAL A 1 109 ? 21.258 -2.845 -31.307 1.00 85.00 109 VAL A CA 1
ATOM 786 C C . VAL A 1 109 ? 20.126 -1.836 -31.168 1.00 85.00 109 VAL A C 1
ATOM 788 O O . VAL A 1 109 ? 19.468 -1.483 -32.146 1.00 85.00 109 VAL A O 1
ATOM 791 N N . VAL A 1 110 ? 19.868 -1.391 -29.941 1.00 84.69 110 VAL A N 1
ATOM 792 C CA . VAL A 1 110 ? 18.936 -0.301 -29.639 1.00 84.69 110 VAL A CA 1
ATOM 793 C C . VAL A 1 110 ? 19.763 0.926 -29.287 1.00 84.69 110 VAL A C 1
ATOM 795 O O . VAL A 1 110 ? 20.312 0.980 -28.190 1.00 84.69 110 VAL A O 1
ATOM 798 N N . ALA A 1 111 ? 19.824 1.878 -30.215 1.00 75.56 111 ALA A N 1
ATOM 799 C CA . ALA A 1 111 ? 20.587 3.118 -30.099 1.00 75.56 111 ALA A CA 1
ATOM 800 C C . ALA A 1 111 ? 19.685 4.341 -30.326 1.00 75.56 111 ALA A C 1
ATOM 802 O O . ALA A 1 111 ? 18.636 4.232 -30.980 1.00 75.56 111 ALA A O 1
ATOM 803 N N . ASP A 1 112 ? 20.102 5.481 -29.772 1.00 71.06 112 ASP A N 1
ATOM 804 C CA . ASP A 1 112 ? 19.405 6.767 -29.895 1.00 71.06 112 ASP A CA 1
ATOM 805 C C . ASP A 1 112 ? 19.998 7.647 -31.023 1.00 71.06 112 ASP A C 1
ATOM 807 O O . ASP A 1 112 ? 19.239 8.366 -31.670 1.00 71.06 112 ASP A O 1
ATOM 811 N N . ASP A 1 113 ? 21.301 7.531 -31.327 1.00 62.81 113 ASP A N 1
ATOM 812 C CA . ASP A 1 113 ? 21.962 8.139 -32.497 1.00 62.81 113 ASP A CA 1
ATOM 813 C C . ASP A 1 113 ? 22.891 7.110 -33.178 1.00 62.81 113 ASP A C 1
ATOM 815 O O . ASP A 1 113 ? 23.409 6.204 -32.522 1.00 62.81 113 ASP A O 1
ATOM 819 N N . LEU A 1 114 ? 23.017 7.160 -34.508 1.00 57.44 114 LEU A N 1
ATOM 820 C CA . LEU A 1 114 ? 23.511 6.039 -35.316 1.00 57.44 114 LEU A CA 1
ATOM 821 C C . LEU A 1 114 ? 24.910 6.267 -35.899 1.00 57.44 114 LEU A C 1
ATOM 823 O O . LEU A 1 114 ? 25.046 6.502 -37.096 1.00 57.44 114 LEU A O 1
ATOM 827 N N . ASP A 1 115 ? 25.940 6.044 -35.086 1.00 58.62 115 ASP A N 1
ATOM 828 C CA . ASP A 1 115 ? 27.322 5.835 -35.554 1.00 58.62 115 ASP A CA 1
ATOM 829 C C . ASP A 1 115 ? 27.832 4.415 -35.218 1.00 58.62 115 ASP A C 1
ATOM 831 O O . ASP A 1 115 ? 28.997 4.177 -34.903 1.00 58.62 115 ASP A O 1
ATOM 835 N N . VAL A 1 116 ? 26.939 3.424 -35.313 1.00 57.19 116 VAL A N 1
ATOM 836 C CA . VAL A 1 116 ? 27.255 2.006 -35.078 1.00 57.19 116 VAL A CA 1
ATOM 837 C C . VAL A 1 116 ? 27.908 1.389 -36.324 1.00 57.19 116 VAL A C 1
ATOM 839 O O . VAL A 1 116 ? 27.296 1.293 -37.392 1.00 57.19 116 VAL A O 1
ATOM 842 N N . ALA A 1 117 ? 29.161 0.943 -36.202 1.00 50.00 117 ALA A N 1
ATOM 843 C CA . ALA A 1 117 ? 29.888 0.269 -37.278 1.00 50.00 117 ALA A CA 1
ATOM 844 C C . ALA A 1 117 ? 29.368 -1.171 -37.539 1.00 50.00 117 ALA A C 1
ATOM 846 O O . ALA A 1 117 ? 29.077 -1.933 -36.627 1.00 50.00 117 ALA A O 1
ATOM 847 N N . ARG A 1 118 ? 29.251 -1.507 -38.834 1.00 51.53 118 ARG A N 1
ATOM 848 C CA . ARG A 1 118 ? 28.746 -2.741 -39.508 1.00 51.53 118 ARG A CA 1
ATOM 849 C C . ARG A 1 118 ? 29.447 -4.055 -39.058 1.00 51.53 118 ARG A C 1
ATOM 851 O O . ARG A 1 118 ? 30.539 -3.921 -38.517 1.00 51.53 118 ARG A O 1
ATOM 858 N N . PRO A 1 119 ? 28.985 -5.305 -39.383 1.00 50.19 119 PRO A N 1
ATOM 859 C CA . PRO A 1 119 ? 28.053 -5.726 -40.454 1.00 50.19 119 PRO A CA 1
ATOM 860 C C . PRO A 1 119 ? 26.913 -6.722 -40.101 1.00 50.19 119 PRO A C 1
ATOM 862 O O . PRO A 1 119 ? 26.137 -7.034 -41.001 1.00 50.19 119 PRO A O 1
ATOM 865 N N . ASN A 1 120 ? 26.756 -7.191 -38.854 1.00 60.69 120 ASN A N 1
ATOM 866 C CA . ASN A 1 120 ? 25.738 -8.203 -38.482 1.00 60.69 120 ASN A CA 1
ATOM 867 C C . ASN A 1 120 ? 24.658 -7.696 -37.505 1.00 60.69 120 ASN A C 1
ATOM 869 O O . ASN A 1 120 ? 23.818 -8.466 -37.049 1.00 60.69 120 ASN A O 1
ATOM 873 N N . CYS A 1 121 ? 24.658 -6.398 -37.203 1.00 67.94 121 CYS A N 1
ATOM 874 C CA . CYS A 1 121 ? 23.708 -5.797 -36.276 1.00 67.94 121 CYS A CA 1
ATOM 875 C C . CYS A 1 121 ? 22.395 -5.418 -36.984 1.00 67.94 121 CYS A C 1
ATOM 877 O O . CYS A 1 121 ? 22.391 -4.604 -37.912 1.00 67.94 121 CYS A O 1
ATOM 879 N N . GLU A 1 122 ? 21.263 -5.927 -36.503 1.00 74.38 122 GLU A N 1
ATOM 880 C CA . GLU A 1 122 ? 19.945 -5.351 -36.766 1.00 74.38 122 GLU A CA 1
ATOM 881 C C . GLU A 1 122 ? 19.758 -4.118 -35.868 1.00 74.38 122 GLU A C 1
ATOM 883 O O . GLU A 1 122 ? 19.534 -4.213 -34.658 1.00 74.38 122 GLU A O 1
ATOM 888 N N . ILE A 1 123 ? 19.876 -2.929 -36.455 1.00 69.69 123 ILE A N 1
ATOM 889 C CA . ILE A 1 123 ? 19.684 -1.667 -35.738 1.00 69.69 123 ILE A CA 1
ATOM 890 C C . ILE A 1 123 ? 18.186 -1.388 -35.606 1.00 69.69 123 ILE A C 1
ATOM 892 O O . ILE A 1 123 ? 17.478 -1.243 -36.603 1.00 69.69 123 ILE A O 1
ATOM 896 N N . VAL A 1 124 ? 17.713 -1.230 -34.371 1.00 67.00 124 VAL A N 1
ATOM 897 C CA . VAL A 1 124 ? 16.379 -0.704 -34.080 1.00 67.00 124 VAL A CA 1
ATOM 898 C C . VAL A 1 124 ? 16.524 0.639 -33.382 1.00 67.00 124 VAL A C 1
ATOM 900 O O . VAL A 1 124 ? 16.667 0.697 -32.160 1.00 67.00 124 VAL A O 1
ATOM 903 N N . VAL A 1 125 ? 16.457 1.713 -34.171 1.00 62.72 125 VAL A N 1
ATOM 904 C CA . VAL A 1 125 ? 16.354 3.084 -33.653 1.00 62.72 125 VAL A CA 1
ATOM 905 C C . VAL A 1 125 ? 15.092 3.164 -32.801 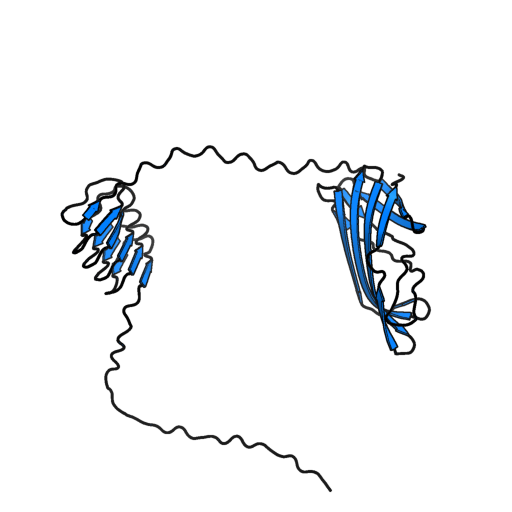1.00 62.72 125 VAL A C 1
ATOM 907 O O . VAL A 1 125 ? 14.020 2.715 -33.234 1.00 62.72 125 VAL A O 1
ATOM 910 N N . ARG A 1 126 ? 15.198 3.678 -31.570 1.00 59.09 126 ARG A N 1
ATOM 911 C CA . ARG A 1 126 ? 13.996 3.855 -30.749 1.00 59.09 126 ARG A CA 1
ATOM 912 C C . ARG A 1 126 ? 13.042 4.796 -31.485 1.00 59.09 126 ARG A C 1
ATOM 914 O O . ARG A 1 126 ? 13.471 5.855 -31.940 1.00 59.09 126 ARG A O 1
ATOM 921 N N . PRO A 1 127 ? 11.747 4.454 -31.599 1.00 59.19 127 PRO A N 1
ATOM 922 C CA . PRO A 1 127 ? 10.774 5.448 -32.015 1.00 59.19 127 PRO A CA 1
ATOM 923 C C . PRO A 1 127 ? 10.857 6.638 -31.047 1.00 59.19 127 PRO A C 1
ATOM 925 O O . PRO A 1 127 ? 11.083 6.415 -29.849 1.00 59.19 127 PRO A O 1
ATOM 928 N N . PRO A 1 128 ? 10.690 7.880 -31.538 1.00 59.81 128 PRO A N 1
ATOM 929 C CA . PRO A 1 128 ? 10.685 9.051 -30.675 1.00 59.81 128 PRO A CA 1
ATOM 930 C C . PRO A 1 128 ? 9.709 8.815 -29.517 1.00 59.81 128 PRO A C 1
ATOM 932 O O . PRO A 1 128 ? 8.642 8.224 -29.739 1.00 59.81 128 PRO A O 1
ATOM 935 N N . PRO A 1 129 ? 10.066 9.215 -28.282 1.00 62.28 129 PRO A N 1
ATOM 936 C CA . PRO A 1 129 ? 9.191 9.019 -27.141 1.00 62.28 129 PRO A CA 1
ATOM 937 C C . PRO A 1 129 ? 7.813 9.613 -27.465 1.00 62.28 129 PRO A C 1
ATOM 939 O O . PRO A 1 129 ? 7.741 10.691 -28.067 1.00 62.28 129 PRO A O 1
ATOM 942 N N . PRO A 1 130 ? 6.714 8.917 -27.116 1.00 74.00 130 PRO A N 1
ATOM 943 C CA . PRO A 1 130 ? 5.386 9.470 -27.312 1.00 74.00 130 PRO A CA 1
ATOM 944 C C . PRO A 1 130 ? 5.309 10.837 -26.616 1.00 74.00 130 PRO A C 1
ATOM 946 O O . PRO A 1 130 ? 5.951 11.021 -25.575 1.00 74.00 130 PRO A O 1
ATOM 949 N N . PRO A 1 131 ? 4.557 11.802 -27.176 1.00 79.75 131 PRO A N 1
ATOM 950 C CA . PRO A 1 131 ? 4.419 13.116 -26.565 1.00 79.75 131 PRO A CA 1
ATOM 951 C C . PRO A 1 131 ? 4.008 12.965 -25.092 1.00 79.75 131 PRO A C 1
ATOM 953 O O . PRO A 1 131 ? 3.256 12.033 -24.778 1.00 79.75 131 PRO A O 1
ATOM 956 N N . PRO A 1 132 ? 4.492 13.846 -24.193 1.00 77.62 132 PRO A N 1
ATOM 957 C CA . PRO A 1 132 ? 4.182 13.768 -22.773 1.00 77.62 132 PRO A CA 1
ATOM 958 C C . PRO A 1 132 ? 2.677 13.604 -22.588 1.00 77.62 132 PRO A C 1
ATOM 960 O O . PRO A 1 132 ? 1.897 14.423 -23.081 1.00 77.62 132 PRO A O 1
ATOM 963 N N . GLN A 1 133 ? 2.261 12.527 -21.920 1.00 80.00 133 GLN A N 1
ATOM 964 C CA . GLN A 1 133 ? 0.856 12.390 -21.567 1.00 80.00 133 GLN A CA 1
ATOM 965 C C . GLN A 1 133 ? 0.482 13.579 -20.673 1.00 80.00 133 GLN A C 1
ATOM 967 O O . GLN A 1 133 ? 1.285 13.956 -19.810 1.00 80.00 133 GLN A O 1
ATOM 972 N N . PRO A 1 134 ? -0.697 14.197 -20.870 1.00 84.06 134 PRO A N 1
ATOM 973 C CA . PRO A 1 134 ? -1.171 15.207 -19.939 1.00 84.06 134 PRO A CA 1
ATOM 974 C C . PRO A 1 134 ? -1.137 14.620 -18.523 1.00 84.06 134 PRO A C 1
ATOM 976 O O . PRO A 1 134 ? -1.374 13.415 -18.365 1.00 84.06 134 PRO A O 1
ATOM 979 N N . PRO A 1 135 ? -0.808 15.432 -17.503 1.00 82.06 135 PRO A N 1
ATOM 980 C CA . PRO A 1 135 ? -0.747 14.945 -16.137 1.00 82.06 135 PRO A CA 1
ATOM 981 C C . PRO A 1 135 ? -2.054 14.217 -15.810 1.00 82.06 135 PRO A C 1
ATOM 983 O O . PRO A 1 135 ? -3.123 14.677 -16.239 1.00 82.06 135 PRO A O 1
ATOM 986 N N . PRO A 1 136 ? -1.989 13.082 -15.090 1.00 83.06 136 PRO A N 1
ATOM 987 C CA . PRO A 1 136 ? -3.198 12.4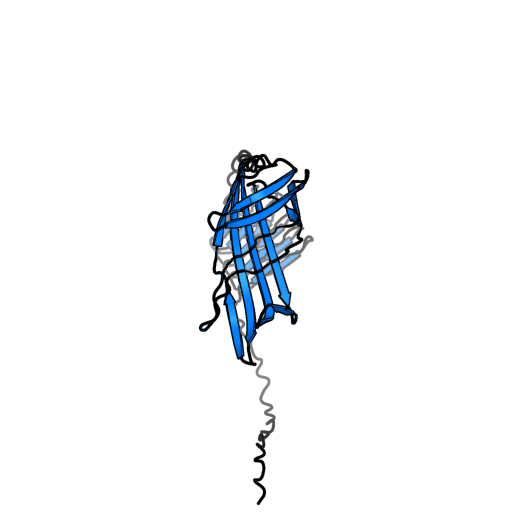13 -14.648 1.00 83.06 136 PRO A CA 1
ATOM 988 C C . PRO A 1 136 ? -4.089 13.444 -13.946 1.00 83.06 136 PRO A C 1
ATOM 990 O O . PRO A 1 136 ? -3.564 14.324 -13.251 1.00 83.06 136 PRO A O 1
ATOM 993 N N . PRO A 1 137 ? -5.418 13.385 -14.148 1.00 85.00 137 PRO A N 1
ATOM 994 C CA . PRO A 1 137 ? -6.319 14.293 -13.462 1.00 85.00 137 PRO A CA 1
ATOM 995 C C . PRO A 1 137 ? -6.013 14.249 -11.959 1.00 85.00 137 PRO A C 1
ATOM 997 O O . PRO A 1 137 ? -5.690 13.172 -11.441 1.00 85.00 137 PRO A O 1
ATOM 1000 N N . PRO A 1 138 ? -6.063 15.400 -11.262 1.00 83.12 138 PRO A N 1
ATOM 1001 C CA . PRO A 1 138 ? -5.819 15.431 -9.831 1.00 83.12 138 PRO A CA 1
ATOM 1002 C C . PRO A 1 138 ? -6.697 14.379 -9.159 1.00 83.12 138 PRO A C 1
ATOM 1004 O O . PRO A 1 138 ? -7.857 14.195 -9.546 1.00 83.12 138 PRO A O 1
ATOM 1007 N N . ALA A 1 139 ? -6.120 13.670 -8.186 1.00 78.44 139 ALA A N 1
ATOM 1008 C CA . ALA A 1 139 ? -6.855 12.684 -7.409 1.00 78.44 139 ALA A CA 1
ATOM 1009 C C . ALA A 1 139 ? -8.195 13.296 -6.958 1.00 78.44 139 ALA A C 1
ATOM 1011 O O . ALA A 1 139 ? -8.211 14.485 -6.605 1.00 78.44 139 ALA A O 1
ATOM 1012 N N . PRO A 1 140 ? -9.304 12.529 -6.979 1.00 80.12 140 PRO A N 1
ATOM 1013 C CA . PRO A 1 140 ? -10.580 13.011 -6.473 1.00 80.12 140 PRO A CA 1
ATOM 1014 C C . PRO A 1 140 ? -10.347 13.653 -5.111 1.00 80.12 140 PRO A C 1
ATOM 1016 O O . PRO A 1 140 ? -9.733 13.030 -4.239 1.00 80.12 140 PRO A O 1
ATOM 1019 N N . GLN A 1 141 ? -10.765 14.911 -4.946 1.00 76.38 141 GLN A N 1
ATOM 1020 C CA . GLN A 1 141 ? -10.628 15.547 -3.644 1.00 76.38 141 GLN A CA 1
ATOM 1021 C C . GLN A 1 141 ? -11.344 14.677 -2.605 1.00 76.38 141 GLN A C 1
ATOM 1023 O O . GLN A 1 141 ? -12.414 14.136 -2.915 1.00 76.38 141 GLN A O 1
ATOM 1028 N N . PRO A 1 142 ? -10.771 14.511 -1.396 1.00 69.75 142 PRO A N 1
ATOM 1029 C CA . PRO A 1 142 ? -11.471 13.839 -0.317 1.00 69.75 142 PRO A CA 1
ATOM 1030 C C . PRO A 1 142 ? -12.865 14.456 -0.181 1.00 69.75 142 PRO A C 1
ATOM 1032 O O . PRO A 1 142 ? -12.991 15.677 -0.336 1.00 69.75 142 PRO A O 1
ATOM 1035 N N . PRO A 1 143 ? -13.908 13.653 0.087 1.00 70.19 143 PRO A N 1
ATOM 1036 C CA . PRO A 1 143 ? -15.228 14.206 0.330 1.00 70.19 143 PRO A CA 1
ATOM 1037 C C . PRO A 1 143 ? -15.120 15.310 1.395 1.00 70.19 143 PRO A C 1
ATOM 1039 O O . PRO A 1 143 ? -14.348 15.153 2.351 1.00 70.19 143 PRO A O 1
ATOM 1042 N N . PRO A 1 144 ? -15.838 16.437 1.227 1.00 69.06 144 PRO A N 1
ATOM 1043 C CA . PRO A 1 144 ? -15.836 17.494 2.225 1.00 69.06 144 PRO A CA 1
ATOM 1044 C C . PRO A 1 144 ? -16.188 16.894 3.585 1.00 69.06 144 PRO A C 1
ATOM 1046 O O . PRO A 1 144 ? -17.065 16.033 3.679 1.00 69.06 144 PRO A O 1
ATOM 1049 N N . ALA A 1 145 ? -15.472 17.322 4.626 1.00 67.06 145 ALA A N 1
ATOM 1050 C CA . ALA A 1 145 ? -15.689 16.811 5.971 1.00 67.06 145 ALA A CA 1
ATOM 1051 C C . ALA A 1 145 ? -17.166 16.973 6.357 1.00 67.06 145 ALA A C 1
ATOM 1053 O O . ALA A 1 145 ? -17.735 18.054 6.188 1.00 67.06 145 ALA A O 1
ATOM 1054 N N . ALA A 1 146 ? -17.775 15.904 6.875 1.00 66.62 146 ALA A N 1
ATOM 1055 C CA . ALA A 1 146 ? -19.156 15.946 7.339 1.00 66.62 146 ALA A CA 1
ATOM 1056 C C . ALA A 1 146 ? -19.350 17.114 8.332 1.00 66.62 146 ALA A C 1
ATOM 1058 O O . ALA A 1 146 ? -18.482 17.322 9.192 1.00 66.62 146 ALA A O 1
ATOM 1059 N N . PRO A 1 147 ? -20.456 17.879 8.242 1.00 68.00 147 PRO A N 1
ATOM 1060 C CA . PRO A 1 147 ? -20.738 18.949 9.188 1.00 68.00 147 PRO A CA 1
ATOM 1061 C C . PRO A 1 147 ? -20.916 18.352 10.587 1.00 68.00 147 PRO A C 1
ATOM 1063 O O . PRO A 1 147 ? -21.800 17.528 10.814 1.00 68.00 147 PRO A O 1
ATOM 1066 N N . VAL A 1 148 ? -20.063 18.763 11.524 1.00 67.69 148 VAL A N 1
ATOM 1067 C CA . VAL A 1 148 ? -20.107 18.323 12.921 1.00 67.69 148 VAL A CA 1
ATOM 1068 C C . VAL A 1 148 ? -20.177 19.550 13.819 1.00 67.69 148 VAL A C 1
ATOM 1070 O O . VAL A 1 148 ? -19.290 20.400 13.777 1.00 67.69 148 VAL A O 1
ATOM 1073 N N . THR A 1 149 ? -21.218 19.640 14.642 1.00 74.62 149 THR A N 1
ATOM 1074 C CA . THR A 1 149 ? -21.359 20.705 15.640 1.00 74.62 149 THR A CA 1
ATOM 1075 C C . THR A 1 149 ? -20.642 20.290 16.928 1.00 74.62 149 THR A C 1
ATOM 1077 O O . THR A 1 149 ? -20.781 19.154 17.384 1.00 74.62 149 THR A O 1
ATOM 1080 N N . ALA A 1 150 ? -19.850 21.184 17.519 1.00 73.06 150 ALA A N 1
ATOM 1081 C CA . ALA A 1 150 ? -19.255 20.943 18.833 1.00 73.06 150 ALA A CA 1
ATOM 1082 C C . ALA A 1 150 ? -20.328 21.052 19.927 1.00 73.06 150 ALA A C 1
ATOM 1084 O O . ALA A 1 150 ? -21.177 21.940 19.868 1.00 73.06 150 ALA A O 1
ATOM 1085 N N . GLY A 1 151 ? -20.290 20.171 20.925 1.00 74.62 151 GLY A N 1
ATOM 1086 C CA . GLY A 1 151 ? -21.292 20.138 21.987 1.00 74.62 151 GLY A CA 1
ATOM 1087 C C . GLY A 1 151 ? -21.317 18.824 22.756 1.00 74.62 151 GLY A C 1
ATOM 1088 O O . GLY A 1 151 ? -20.700 17.838 22.351 1.00 74.62 151 GLY A O 1
ATOM 1089 N N . ALA A 1 152 ? -22.024 18.827 23.883 1.00 74.94 152 ALA A N 1
ATOM 1090 C CA . ALA A 1 152 ? -22.381 17.606 24.584 1.00 74.94 152 ALA A CA 1
ATOM 1091 C C . ALA A 1 152 ? -23.601 16.988 23.903 1.00 74.94 152 ALA A C 1
ATOM 1093 O O . ALA A 1 152 ? -24.541 17.682 23.529 1.00 74.94 152 ALA A O 1
ATOM 1094 N N . TYR A 1 153 ? -23.570 15.678 23.757 1.00 73.12 153 TYR A N 1
ATOM 1095 C CA . TYR A 1 153 ? -24.608 14.924 23.104 1.00 73.12 153 TYR A CA 1
ATOM 1096 C C . TYR A 1 153 ? -25.076 13.803 23.998 1.00 73.12 153 TYR A C 1
ATOM 1098 O O . TYR A 1 153 ? -24.277 13.065 24.572 1.00 73.12 153 TYR A O 1
ATOM 1106 N N . GLN A 1 154 ? -26.390 13.664 24.068 1.00 73.50 154 GLN A N 1
ATOM 1107 C CA . GLN A 1 154 ? -27.053 12.561 24.733 1.00 73.50 154 GLN A CA 1
ATOM 1108 C C . GLN A 1 154 ? -28.139 12.004 23.825 1.00 73.50 154 GLN A C 1
ATOM 1110 O O . GLN A 1 154 ? -28.841 12.756 23.146 1.00 73.50 154 GLN A O 1
ATOM 1115 N N . GLY A 1 155 ? -28.303 10.690 23.840 1.00 68.88 155 GLY A N 1
ATOM 1116 C CA . GLY A 1 155 ? -29.429 10.045 23.193 1.00 68.88 155 GLY A CA 1
ATOM 1117 C C . GLY A 1 155 ? -29.719 8.687 23.800 1.00 68.88 155 GLY A C 1
ATOM 1118 O O . GLY A 1 155 ? -28.855 8.052 24.397 1.00 68.88 155 GLY A O 1
ATOM 1119 N N . GLN A 1 156 ? -30.964 8.254 23.664 1.00 69.62 156 GLN A N 1
ATOM 1120 C CA . GLN A 1 156 ? -31.403 6.946 24.120 1.00 69.62 156 GLN A CA 1
ATOM 1121 C C . GLN A 1 156 ? -31.519 6.023 22.908 1.00 69.62 156 GLN A C 1
ATOM 1123 O O . GLN A 1 156 ? -32.127 6.382 21.898 1.00 69.62 156 GLN A O 1
ATOM 1128 N N . THR A 1 157 ? -30.898 4.855 22.992 1.00 65.12 157 THR A N 1
ATOM 1129 C CA . THR A 1 157 ? -31.024 3.798 21.988 1.00 65.12 157 THR A CA 1
ATOM 1130 C C . THR A 1 157 ? -32.430 3.194 22.031 1.00 65.12 157 THR A C 1
ATOM 1132 O O . THR A 1 157 ? -33.144 3.321 23.027 1.00 65.12 157 THR A O 1
ATOM 1135 N N . GLN A 1 158 ? -32.817 2.470 20.978 1.00 60.72 158 GLN A N 1
ATOM 1136 C CA . GLN A 1 158 ? -34.116 1.783 20.905 1.00 60.72 158 GLN A CA 1
ATOM 1137 C C . GLN A 1 158 ? -34.333 0.760 22.034 1.00 60.72 158 GLN A C 1
ATOM 1139 O O . GLN A 1 158 ? -35.473 0.472 22.384 1.00 60.72 158 GLN A O 1
ATOM 1144 N N . ASN A 1 159 ? -33.250 0.265 22.641 1.00 59.94 159 ASN A N 1
ATOM 1145 C CA . ASN A 1 159 ? -33.292 -0.712 23.729 1.00 59.94 159 ASN A CA 1
ATOM 1146 C C . ASN A 1 159 ? -33.288 -0.060 25.123 1.00 59.94 159 ASN A C 1
ATOM 1148 O O . ASN A 1 159 ? -33.168 -0.757 26.122 1.00 59.94 159 ASN A O 1
ATOM 1152 N N . GLY A 1 160 ? -33.403 1.270 25.205 1.00 60.31 160 GLY A N 1
ATOM 1153 C CA . GLY A 1 160 ? -33.443 2.008 26.469 1.00 60.31 160 GLY A CA 1
ATOM 1154 C C . GLY A 1 160 ? -32.079 2.468 26.989 1.00 60.31 160 GLY A C 1
ATOM 1155 O O . GLY A 1 160 ? -32.043 3.315 27.879 1.00 60.31 160 GLY A O 1
ATOM 1156 N N . ASN A 1 161 ? -30.979 2.000 26.392 1.00 63.47 161 ASN A N 1
ATOM 1157 C CA . ASN A 1 161 ? -29.614 2.367 26.783 1.00 63.47 161 ASN A CA 1
ATOM 1158 C C . ASN A 1 161 ? -29.339 3.840 26.493 1.00 63.47 161 ASN A C 1
ATOM 1160 O O . ASN A 1 161 ? -29.747 4.346 25.448 1.00 63.47 161 ASN A O 1
ATOM 1164 N N . TYR A 1 162 ? -28.604 4.515 27.368 1.00 64.25 162 TYR A N 1
ATOM 1165 C CA . TYR A 1 162 ? -28.218 5.907 27.154 1.00 64.25 162 TYR A CA 1
ATOM 1166 C C . TYR A 1 162 ? -26.804 6.003 26.601 1.00 64.25 162 TYR A C 1
ATOM 1168 O O . TYR A 1 162 ? -25.883 5.418 27.170 1.00 64.25 162 TYR A O 1
ATOM 1176 N N . VAL A 1 163 ? -26.658 6.779 25.528 1.00 69.06 163 VAL A N 1
ATOM 1177 C CA . VAL A 1 163 ? -25.386 7.148 24.919 1.00 69.06 163 VAL A CA 1
ATOM 1178 C C . VAL A 1 163 ? -25.094 8.610 25.199 1.00 69.06 163 VAL A C 1
ATOM 1180 O O . VAL A 1 163 ? -25.921 9.468 24.898 1.00 69.06 163 VAL A O 1
ATOM 1183 N N . PHE A 1 164 ? -23.915 8.890 25.745 1.00 71.44 164 PHE A N 1
ATOM 1184 C CA . PHE A 1 164 ? -23.435 10.253 25.971 1.00 71.44 164 PHE A CA 1
ATOM 1185 C C . PHE A 1 164 ? -22.063 10.419 25.354 1.00 71.44 164 PHE A C 1
ATOM 1187 O O . PHE A 1 164 ? -21.250 9.516 25.506 1.00 71.44 164 PHE A O 1
ATOM 1194 N N . PHE A 1 165 ? -21.807 11.545 24.693 1.00 75.25 165 PHE A N 1
ATOM 1195 C CA . PHE A 1 165 ? -20.470 11.926 24.251 1.00 75.25 165 PHE A CA 1
ATOM 1196 C C . PHE A 1 165 ? -20.336 13.426 24.021 1.00 75.25 165 PHE A C 1
ATOM 1198 O O . PHE A 1 165 ? -21.309 14.101 23.712 1.00 75.25 165 PHE A O 1
ATOM 1205 N N . THR A 1 166 ? -19.125 13.965 24.154 1.00 76.00 166 THR A N 1
ATOM 1206 C CA . THR A 1 166 ? -18.851 15.378 23.849 1.00 76.00 166 THR A CA 1
ATOM 1207 C C . THR A 1 166 ? -18.044 15.484 22.571 1.00 76.00 166 THR A C 1
ATOM 1209 O O . THR A 1 166 ? -16.986 14.871 22.484 1.00 76.00 166 THR A O 1
ATOM 1212 N N . VAL A 1 167 ? -18.489 16.284 21.605 1.00 79.12 167 VAL A N 1
ATOM 1213 C CA . VAL A 1 167 ? -17.692 16.614 20.421 1.00 79.12 167 VAL A CA 1
ATOM 1214 C C . VAL A 1 167 ? -17.000 17.958 20.609 1.00 79.12 167 VAL A C 1
ATOM 1216 O O . VAL A 1 167 ? -17.646 18.969 20.882 1.00 79.12 167 VAL A O 1
ATOM 1219 N N . SER A 1 168 ? -15.682 17.981 20.443 1.00 77.81 168 SER A N 1
ATOM 1220 C CA . SER A 1 168 ? -14.879 19.198 20.487 1.00 77.81 168 SER A CA 1
ATOM 1221 C C . SER A 1 168 ? -14.933 19.973 19.161 1.00 77.81 168 SER A C 1
ATOM 1223 O O . SER A 1 168 ? -15.199 19.387 18.106 1.00 77.81 168 SER A O 1
ATOM 1225 N N . PRO A 1 169 ? -14.582 21.274 19.168 1.00 77.44 169 PRO A N 1
ATOM 1226 C CA . PRO A 1 169 ? -14.378 22.050 17.940 1.00 77.44 169 PRO A CA 1
ATOM 1227 C C . PRO A 1 169 ? -13.335 21.439 16.993 1.00 77.44 169 PRO A C 1
ATOM 1229 O O . PRO A 1 169 ? -13.417 21.617 15.783 1.00 77.44 169 PRO A O 1
ATOM 1232 N N . ASN A 1 170 ? -12.393 20.661 17.534 1.00 81.06 170 ASN A N 1
ATOM 1233 C CA . ASN A 1 170 ? -11.341 19.983 16.777 1.00 81.06 170 ASN A CA 1
ATOM 1234 C C . ASN A 1 170 ? -11.781 18.602 16.257 1.00 81.06 170 ASN A C 1
ATOM 1236 O O . ASN A 1 170 ? -10.935 17.777 15.918 1.00 81.06 170 ASN A O 1
ATOM 1240 N N . ARG A 1 171 ? -13.096 18.335 16.211 1.00 80.31 171 ARG A N 1
ATOM 1241 C CA . ARG A 1 171 ? -13.692 17.066 15.766 1.00 80.31 171 ARG A CA 1
ATOM 1242 C C . ARG A 1 171 ? -13.149 15.856 16.530 1.00 80.31 171 ARG A C 1
ATOM 1244 O O . ARG A 1 171 ? -12.850 14.821 15.941 1.00 80.31 171 ARG A O 1
ATOM 1251 N N . THR A 1 172 ? -13.037 15.978 17.849 1.00 80.62 172 THR A N 1
ATOM 1252 C CA . THR A 1 172 ? -12.744 14.842 18.732 1.00 80.62 172 THR A CA 1
ATOM 1253 C C . THR A 1 172 ? -13.936 14.527 19.615 1.00 80.62 172 THR A C 1
ATOM 1255 O O . THR A 1 172 ? -14.620 15.434 20.076 1.00 80.62 172 THR A O 1
ATOM 1258 N N . VAL A 1 173 ? -14.177 13.246 19.860 1.00 76.81 173 VAL A N 1
ATOM 1259 C CA . VAL A 1 173 ? -15.204 12.751 20.770 1.00 76.81 173 VAL A CA 1
ATOM 1260 C C . VAL A 1 173 ? -14.562 12.409 22.101 1.00 76.81 173 VAL A C 1
ATOM 1262 O O . VAL A 1 173 ? -13.638 11.605 22.120 1.00 76.81 173 VAL A O 1
ATOM 1265 N N . THR A 1 174 ? -15.056 12.978 23.197 1.00 71.94 174 THR A N 1
ATOM 1266 C CA . THR A 1 174 ? -14.588 12.695 24.557 1.00 71.94 174 THR A CA 1
ATOM 1267 C C . THR A 1 174 ? -15.706 12.089 25.390 1.00 71.94 174 THR A C 1
ATOM 1269 O O . THR A 1 174 ? -16.788 12.672 25.487 1.00 71.94 174 THR A O 1
ATOM 1272 N N . GLY A 1 175 ? -15.387 10.961 26.034 1.00 64.44 175 GLY A N 1
ATOM 1273 C CA . GLY A 1 175 ? -16.218 10.289 27.032 1.00 64.44 175 GLY A CA 1
ATOM 1274 C C . GLY A 1 175 ? -17.451 9.660 26.409 1.00 64.44 175 GLY A C 1
ATOM 1275 O O . GLY A 1 175 ? -18.433 10.356 26.210 1.00 64.44 175 GLY A O 1
ATOM 1276 N N . TYR A 1 176 ? -17.408 8.360 26.124 1.00 64.81 176 TYR A N 1
ATOM 1277 C CA . TYR A 1 176 ? -18.610 7.631 25.741 1.00 64.81 176 TYR A CA 1
ATOM 1278 C C . TYR A 1 176 ? -19.145 6.854 26.942 1.00 64.81 176 TYR A C 1
ATOM 1280 O O . TYR A 1 176 ? -18.395 6.315 27.757 1.00 64.81 176 TYR A O 1
ATOM 1288 N N . ARG A 1 177 ? -20.465 6.808 27.054 1.00 66.00 177 ARG A N 1
ATOM 1289 C CA . ARG A 1 177 ? -21.166 5.942 28.001 1.00 66.00 177 ARG A CA 1
ATOM 1290 C C . ARG A 1 177 ? -22.182 5.153 27.210 1.00 66.00 177 ARG A C 1
ATOM 1292 O O . ARG A 1 177 ? -22.926 5.782 26.472 1.00 66.00 177 ARG A O 1
ATOM 1299 N N . VAL A 1 178 ? -22.246 3.839 27.387 1.00 63.81 178 VAL A N 1
ATOM 1300 C CA . VAL A 1 178 ? -23.403 3.049 26.961 1.00 63.81 178 VAL A CA 1
ATOM 1301 C C . VAL A 1 178 ? -23.849 2.222 28.157 1.00 63.81 178 VAL A C 1
ATOM 1303 O O . VAL A 1 178 ? -23.136 1.330 28.593 1.00 63.81 178 VAL A O 1
ATOM 1306 N N . ASN A 1 179 ? -24.988 2.575 28.749 1.00 65.31 179 ASN A N 1
ATOM 1307 C CA . ASN A 1 179 ? -25.503 1.836 29.905 1.00 65.31 179 ASN A CA 1
ATOM 1308 C C . ASN A 1 179 ? -26.244 0.569 29.458 1.00 65.31 179 ASN A C 1
ATOM 1310 O O . ASN A 1 179 ? -26.842 0.569 28.387 1.00 65.31 179 ASN A O 1
ATOM 1314 N N . ASP A 1 180 ? -26.269 -0.452 30.318 1.00 64.06 180 ASP A N 1
ATOM 1315 C CA . ASP A 1 180 ? -27.272 -1.526 30.305 1.00 64.06 180 ASP A CA 1
ATOM 1316 C C . ASP A 1 180 ? -27.303 -2.399 29.038 1.00 64.06 180 ASP A C 1
ATOM 1318 O O . ASP A 1 180 ? -28.353 -2.889 28.630 1.00 64.06 180 ASP A O 1
ATOM 1322 N N . ILE A 1 181 ? -26.148 -2.649 28.408 1.00 69.44 181 ILE A N 1
ATOM 1323 C CA . ILE A 1 181 ? -26.083 -3.625 27.313 1.00 69.44 181 ILE A CA 1
ATOM 1324 C C . ILE A 1 181 ? -26.133 -5.044 27.894 1.00 69.44 181 ILE A C 1
ATOM 1326 O O . ILE A 1 181 ? -25.163 -5.467 28.533 1.00 69.44 181 ILE A O 1
ATOM 1330 N N . PRO A 1 182 ? -27.220 -5.805 27.659 1.00 75.44 182 PRO A N 1
ATOM 1331 C CA . PRO A 1 182 ? -27.316 -7.164 28.154 1.00 75.44 182 PRO A CA 1
ATOM 1332 C C . PRO A 1 182 ? -26.332 -8.075 27.418 1.00 75.44 182 PRO A C 1
ATOM 1334 O O . PRO A 1 182 ? -25.950 -7.827 26.273 1.00 75.44 182 PRO A O 1
ATOM 1337 N N . GLY A 1 183 ? -25.962 -9.171 28.067 1.00 81.69 183 GLY A N 1
ATOM 1338 C CA . GLY A 1 183 ? -25.112 -10.194 27.475 1.00 81.69 183 GLY A CA 1
ATOM 1339 C C . GLY A 1 183 ? -25.385 -11.577 28.034 1.00 81.69 183 GLY A C 1
ATOM 1340 O O . GLY A 1 183 ? -26.190 -11.775 28.946 1.00 81.69 183 GLY A O 1
ATOM 1341 N N . THR A 1 184 ? -24.711 -12.559 27.464 1.00 86.50 184 THR A N 1
ATOM 1342 C CA . THR A 1 184 ? -24.826 -13.968 27.841 1.00 86.50 184 THR A CA 1
ATOM 1343 C C . THR A 1 184 ? -23.450 -14.547 28.073 1.00 86.50 184 THR A C 1
ATOM 1345 O O . THR A 1 184 ? -22.505 -14.158 27.387 1.00 86.50 184 THR A O 1
ATOM 1348 N N . CYS A 1 185 ? -23.352 -15.498 28.996 1.00 88.56 185 CYS A N 1
ATOM 1349 C CA . CYS A 1 185 ? -22.128 -16.257 29.198 1.00 88.56 185 CYS A CA 1
ATOM 1350 C C . CYS A 1 185 ? -22.284 -17.723 28.786 1.00 88.56 185 CYS A C 1
ATOM 1352 O O . CYS A 1 185 ? -23.404 -18.211 28.644 1.00 88.56 185 CYS A O 1
ATOM 1354 N N . ASP A 1 186 ? -21.162 -18.431 28.644 1.00 89.31 186 ASP A N 1
ATOM 1355 C CA . ASP A 1 186 ? -21.107 -19.876 28.383 1.00 89.31 186 ASP A CA 1
ATOM 1356 C C . ASP A 1 186 ? -21.732 -20.678 29.545 1.00 89.31 186 ASP A C 1
ATOM 1358 O O . ASP A 1 186 ? -21.048 -21.175 30.441 1.00 89.31 186 ASP A O 1
ATOM 1362 N N . GLY A 1 187 ? -23.061 -20.786 29.568 1.00 81.94 187 GLY A N 1
ATOM 1363 C CA . GLY A 1 187 ? -23.821 -21.392 30.658 1.00 81.94 187 GLY A CA 1
ATOM 1364 C C . GLY A 1 187 ? -25.186 -20.725 30.865 1.00 81.94 187 GLY A C 1
ATOM 1365 O O . GLY A 1 187 ? -25.701 -20.068 29.965 1.00 81.94 187 GLY A O 1
ATOM 1366 N N . PRO A 1 188 ? -25.811 -20.889 32.044 1.00 80.25 188 PRO A N 1
ATOM 1367 C CA . PRO A 1 188 ? -27.131 -20.318 32.323 1.00 80.25 188 PRO A CA 1
ATOM 1368 C C . PRO A 1 188 ? -27.095 -18.824 32.693 1.00 80.25 188 PRO A C 1
ATOM 1370 O O . PRO A 1 188 ? -28.147 -18.231 32.932 1.00 80.25 188 PRO A O 1
ATOM 1373 N N . ILE A 1 189 ? -25.908 -18.216 32.776 1.00 82.06 189 ILE A N 1
ATOM 1374 C CA . ILE A 1 189 ? -25.722 -16.848 33.267 1.00 82.06 189 ILE A CA 1
ATOM 1375 C C . ILE A 1 189 ? -26.150 -15.845 32.190 1.00 82.06 189 ILE A C 1
ATOM 1377 O O . ILE A 1 189 ? -25.665 -15.871 31.055 1.00 82.06 189 ILE A O 1
ATOM 1381 N N . ARG A 1 190 ? -27.045 -14.929 32.573 1.00 80.38 190 ARG A N 1
ATOM 1382 C CA . ARG A 1 190 ? -27.454 -13.774 31.769 1.00 80.38 190 ARG A CA 1
ATOM 1383 C C . ARG A 1 190 ? -27.048 -12.490 32.477 1.00 80.38 190 ARG A C 1
ATOM 1385 O O . ARG A 1 190 ? -27.365 -12.306 33.648 1.00 80.38 190 ARG A O 1
ATOM 1392 N N . ILE A 1 191 ? -26.392 -11.602 31.744 1.00 76.81 191 ILE A N 1
ATOM 1393 C CA . ILE A 1 191 ? -26.038 -10.261 32.196 1.00 76.81 191 ILE A CA 1
ATOM 1394 C C . ILE A 1 191 ? -27.174 -9.328 31.785 1.00 76.81 191 ILE A C 1
ATOM 1396 O O . ILE A 1 191 ? -27.475 -9.201 30.600 1.00 76.81 191 ILE A O 1
ATOM 1400 N N . VAL A 1 192 ? -27.836 -8.715 32.766 1.00 67.25 192 VAL A N 1
ATOM 1401 C CA . VAL A 1 192 ? -29.017 -7.855 32.551 1.00 67.25 192 VAL A CA 1
ATOM 1402 C C . VAL A 1 192 ? -28.691 -6.361 32.500 1.00 67.25 192 VAL A C 1
ATOM 1404 O O . VAL A 1 192 ? -29.566 -5.569 32.175 1.00 67.25 192 VAL A O 1
ATOM 1407 N N . GLY A 1 193 ? -27.445 -5.979 32.780 1.00 60.22 193 GLY A N 1
ATOM 1408 C CA . GLY A 1 193 ? -26.968 -4.604 32.664 1.00 60.22 193 GLY A CA 1
ATOM 1409 C C . GLY A 1 193 ? -25.704 -4.364 33.488 1.00 60.22 193 GLY A C 1
ATOM 1410 O O . GLY A 1 193 ? -25.544 -4.933 34.568 1.00 60.22 193 GLY A O 1
ATOM 1411 N N . GLY A 1 194 ? -24.810 -3.536 32.952 1.00 56.31 194 GLY A N 1
ATOM 1412 C CA . GLY A 1 194 ? -23.579 -3.057 33.580 1.00 56.31 194 GLY A CA 1
ATOM 1413 C C . GLY A 1 194 ? -23.432 -1.547 33.365 1.00 56.31 194 GLY A C 1
ATOM 1414 O O . GLY A 1 194 ? -24.023 -0.981 32.439 1.00 56.31 194 GLY A O 1
ATOM 1415 N N . ARG A 1 195 ? -22.691 -0.876 34.259 1.00 55.47 195 ARG A N 1
ATOM 1416 C CA . ARG A 1 195 ? -22.362 0.554 34.147 1.00 55.47 195 ARG A CA 1
ATOM 1417 C C . ARG A 1 195 ? -20.910 0.704 33.722 1.00 55.47 195 ARG A C 1
ATOM 1419 O O . ARG A 1 195 ? -20.048 0.782 34.592 1.00 55.47 195 ARG A O 1
ATOM 1426 N N . ASP A 1 196 ? -20.680 0.878 32.428 1.00 56.22 196 ASP A N 1
ATOM 1427 C CA . ASP A 1 196 ? -19.323 1.037 31.913 1.00 56.22 196 ASP A CA 1
ATOM 1428 C C . ASP A 1 196 ? -19.031 2.490 31.524 1.00 56.22 196 ASP A C 1
ATOM 1430 O O . ASP A 1 196 ? -19.842 3.201 30.916 1.00 56.22 196 ASP A O 1
ATOM 1434 N N . TRP A 1 197 ? -17.859 2.953 31.957 1.00 50.50 197 TRP A N 1
ATOM 1435 C CA . TRP A 1 197 ? -17.331 4.284 31.683 1.00 50.50 197 TRP A CA 1
ATOM 1436 C C . TRP A 1 197 ? -16.080 4.160 30.817 1.00 50.50 197 TRP A C 1
ATOM 1438 O O . TRP A 1 197 ? -14.999 3.853 31.315 1.00 50.50 197 TRP A O 1
ATOM 1448 N N . GLY A 1 198 ? -16.205 4.491 29.534 1.00 54.50 198 GLY A N 1
ATOM 1449 C CA . GLY A 1 198 ? -15.070 4.642 28.632 1.00 54.50 198 GLY A CA 1
ATOM 1450 C C . GLY A 1 198 ? -14.697 6.113 28.464 1.00 54.50 198 GLY A C 1
ATOM 1451 O O . GLY A 1 198 ? -15.199 6.801 27.570 1.00 54.50 198 GLY A O 1
ATOM 1452 N N . MET A 1 199 ? -13.796 6.639 29.299 1.00 51.91 199 MET A N 1
ATOM 1453 C CA . MET A 1 199 ? -13.177 7.940 29.019 1.00 51.91 199 MET A CA 1
ATOM 1454 C C . MET A 1 199 ? -12.071 7.751 27.988 1.00 51.91 199 MET A C 1
ATOM 1456 O O . MET A 1 199 ? -10.968 7.310 28.297 1.00 51.91 199 MET A O 1
ATOM 1460 N N . SER A 1 200 ? -12.364 8.068 26.736 1.00 64.00 200 SER A N 1
ATOM 1461 C CA . SER A 1 200 ? -11.372 8.055 25.666 1.00 64.00 200 SER A CA 1
ATOM 1462 C C . SER A 1 200 ? -11.669 9.165 24.663 1.00 64.00 200 SER A C 1
ATOM 1464 O O . SER A 1 200 ? -12.810 9.628 24.565 1.00 64.00 200 SER A O 1
ATOM 1466 N N . VAL A 1 201 ? -10.613 9.639 23.999 1.00 68.06 201 VAL A N 1
ATOM 1467 C CA . VAL A 1 201 ? -10.661 10.737 23.030 1.00 68.06 201 VAL A CA 1
ATOM 1468 C C . VAL A 1 201 ? -10.466 10.159 21.635 1.00 68.06 201 VAL A C 1
ATOM 1470 O O . VAL A 1 201 ? -9.401 9.618 21.345 1.00 68.06 201 VAL A O 1
ATOM 1473 N N . PHE A 1 202 ? -11.471 10.284 20.769 1.00 79.44 202 PHE A N 1
ATOM 1474 C CA . PHE A 1 202 ? -11.453 9.697 19.427 1.00 79.44 202 PHE A CA 1
ATOM 1475 C C . PHE A 1 202 ? -11.592 10.768 18.349 1.00 79.44 202 PHE A C 1
ATOM 1477 O O . PHE A 1 202 ? -12.533 11.559 18.415 1.00 79.44 202 PHE A O 1
ATOM 1484 N N . PRO A 1 203 ? -10.698 10.827 17.350 1.00 81.38 203 PRO A N 1
ATOM 1485 C CA . PRO A 1 203 ? -10.883 11.724 16.219 1.00 81.38 203 PRO A CA 1
ATOM 1486 C C . PRO A 1 203 ? -12.079 11.276 15.367 1.00 81.38 203 PRO A C 1
ATOM 1488 O O . PRO A 1 203 ? -12.323 10.081 15.199 1.00 81.38 203 PRO A O 1
ATOM 1491 N N . ILE A 1 204 ? -12.805 12.244 14.811 1.00 82.12 204 ILE A N 1
ATOM 1492 C CA . ILE A 1 204 ? -13.865 12.016 13.828 1.00 82.12 204 ILE A CA 1
ATOM 1493 C C . ILE A 1 204 ? -13.261 12.190 12.435 1.00 82.12 204 ILE A C 1
ATOM 1495 O O . ILE A 1 204 ? -12.750 13.261 12.092 1.00 82.12 204 ILE A O 1
ATOM 1499 N N . ASP A 1 205 ? -13.346 11.152 11.612 1.00 83.69 205 ASP A N 1
ATOM 1500 C CA . ASP A 1 205 ? -12.811 11.168 10.254 1.00 83.69 205 ASP A CA 1
ATOM 1501 C C . ASP A 1 205 ? -13.641 12.071 9.302 1.00 83.69 205 ASP A C 1
ATOM 1503 O O . ASP A 1 205 ? -14.691 12.615 9.680 1.00 83.69 205 ASP A O 1
ATOM 1507 N N . PRO A 1 206 ? -13.194 12.316 8.055 1.00 80.88 206 PRO A N 1
ATOM 1508 C CA . PRO A 1 206 ? -13.943 13.140 7.100 1.00 80.88 206 PRO A CA 1
ATOM 1509 C C . PRO A 1 206 ? -15.361 12.628 6.808 1.00 80.88 206 PRO A C 1
ATOM 1511 O O . PRO A 1 206 ? -16.241 13.432 6.515 1.00 80.88 206 PRO A O 1
ATOM 1514 N N . THR A 1 207 ? -15.607 11.323 6.956 1.00 80.38 207 THR A N 1
ATOM 1515 C CA . THR A 1 207 ? -16.923 10.696 6.752 1.00 80.38 207 THR A CA 1
ATOM 1516 C C . THR A 1 207 ? -17.850 10.819 7.964 1.00 80.38 207 THR A C 1
ATOM 1518 O O . THR A 1 207 ? -19.023 10.475 7.870 1.00 80.38 207 THR A O 1
ATOM 1521 N N . GLY A 1 208 ? -17.355 11.339 9.094 1.00 80.25 208 GLY A N 1
ATOM 1522 C CA . GLY A 1 208 ? -18.124 11.457 10.334 1.00 80.25 208 GLY A CA 1
ATOM 1523 C C . GLY A 1 208 ? -18.014 10.233 11.245 1.00 80.25 208 GLY A C 1
ATOM 1524 O O . GLY A 1 208 ? -18.728 10.162 12.247 1.00 80.25 208 GLY A O 1
ATOM 1525 N N . ARG A 1 209 ? -17.135 9.275 10.927 1.00 85.94 209 ARG A N 1
ATOM 1526 C CA . ARG A 1 209 ? -16.925 8.064 11.724 1.00 85.94 209 ARG A CA 1
ATOM 1527 C C . ARG A 1 209 ? -15.926 8.315 12.849 1.00 85.94 209 ARG A C 1
ATOM 1529 O O . ARG A 1 209 ? -14.905 8.970 12.657 1.00 85.94 209 ARG A O 1
ATOM 1536 N N . PHE A 1 210 ? -16.200 7.728 14.006 1.00 84.44 210 PHE A N 1
ATOM 1537 C CA . PHE A 1 210 ? -15.274 7.620 15.129 1.00 84.44 210 PHE A CA 1
ATOM 1538 C C . PHE A 1 210 ? -15.439 6.249 15.793 1.00 84.44 210 PHE A C 1
ATOM 1540 O O . PHE A 1 210 ? -16.529 5.675 15.816 1.00 84.44 210 PHE A O 1
ATOM 1547 N N . SER A 1 211 ? -14.352 5.684 16.303 1.00 84.25 211 SER A N 1
ATOM 1548 C CA . SER A 1 211 ? -14.351 4.340 16.885 1.00 84.25 211 SER A CA 1
ATOM 1549 C C . SER A 1 211 ? -13.312 4.227 17.978 1.00 84.25 211 SER A C 1
ATOM 1551 O O . SER A 1 211 ? -12.295 4.918 17.930 1.00 84.25 211 SER A O 1
ATOM 1553 N N . GLY A 1 212 ? -13.544 3.310 18.907 1.00 79.25 212 GLY A N 1
ATOM 1554 C CA . GLY A 1 212 ? -12.630 3.041 19.997 1.00 79.25 212 GLY A CA 1
ATOM 1555 C C . GLY A 1 212 ? -12.651 1.599 20.448 1.00 79.25 212 GLY A C 1
ATOM 1556 O O . GLY A 1 212 ? -13.610 0.864 20.212 1.00 79.25 212 GLY A O 1
ATOM 1557 N N . GLU A 1 213 ? -11.563 1.234 21.108 1.00 81.38 213 GLU A N 1
ATOM 1558 C CA . GLU A 1 213 ? -11.352 -0.071 21.706 1.00 81.38 213 GLU A CA 1
ATOM 1559 C C . GLU A 1 213 ? -10.819 0.134 23.122 1.00 81.38 213 GLU A C 1
ATOM 1561 O O . GLU A 1 213 ? -9.945 0.976 23.349 1.00 81.38 213 GLU A O 1
ATOM 1566 N N . TYR A 1 214 ? -11.359 -0.621 24.070 1.00 78.31 214 TYR A N 1
ATOM 1567 C CA . TYR A 1 214 ? -10.918 -0.620 25.453 1.00 78.31 214 TYR A CA 1
ATOM 1568 C C . TYR A 1 214 ? -10.632 -2.049 25.896 1.00 78.31 214 TYR A C 1
ATOM 1570 O O . TYR A 1 214 ? -11.459 -2.939 25.733 1.00 78.31 214 TYR A O 1
ATOM 1578 N N . ASN A 1 215 ? -9.445 -2.259 26.457 1.00 83.00 215 ASN A N 1
ATOM 1579 C CA . ASN A 1 215 ? -9.004 -3.540 26.985 1.00 83.00 215 ASN A CA 1
ATOM 1580 C C . ASN A 1 215 ? -8.658 -3.362 28.459 1.00 83.00 215 ASN A C 1
ATOM 1582 O O . ASN A 1 215 ? -7.829 -2.517 28.802 1.00 83.00 215 ASN A O 1
ATOM 1586 N N . TRP A 1 216 ? -9.247 -4.188 29.314 1.00 81.56 216 TRP A N 1
ATOM 1587 C CA . TRP A 1 216 ? -8.964 -4.220 30.737 1.00 81.56 216 TRP A CA 1
ATOM 1588 C C . TRP A 1 216 ? -8.649 -5.638 31.207 1.00 81.56 216 TRP A C 1
ATOM 1590 O O . TRP A 1 216 ? -9.237 -6.631 30.772 1.00 81.56 216 TRP A O 1
ATOM 1600 N N . SER A 1 217 ? -7.699 -5.716 32.130 1.00 83.50 217 SER A N 1
ATOM 1601 C CA . SER A 1 217 ? -7.339 -6.931 32.847 1.00 83.50 217 SER A CA 1
ATOM 1602 C C . SER A 1 217 ? -7.113 -6.581 34.308 1.00 83.50 217 SER A C 1
ATOM 1604 O O . SER A 1 217 ? -6.343 -5.665 34.607 1.00 83.50 217 SER A O 1
ATOM 1606 N N . GLY A 1 218 ? -7.738 -7.324 35.207 1.00 81.38 218 GLY A N 1
ATOM 1607 C CA . GLY A 1 218 ? -7.666 -7.091 36.642 1.00 81.38 218 GLY A CA 1
ATOM 1608 C C . GLY A 1 218 ? -8.520 -8.108 37.382 1.00 81.38 218 GLY A C 1
ATOM 1609 O O . GLY A 1 218 ? -8.798 -9.170 36.844 1.00 81.38 218 GLY A O 1
ATOM 1610 N N . SER A 1 219 ? -8.905 -7.804 38.613 1.00 83.38 219 SER A N 1
ATOM 1611 C CA . SER A 1 219 ? -9.947 -8.537 39.333 1.00 83.38 219 SER A CA 1
ATOM 1612 C C . SER A 1 219 ? -10.903 -7.488 39.878 1.00 83.38 219 SER A C 1
ATOM 1614 O O . SER A 1 219 ? -10.476 -6.590 40.607 1.00 83.38 219 SER A O 1
ATOM 1616 N N . ASP A 1 220 ? -12.156 -7.551 39.440 1.00 81.12 220 ASP A N 1
ATOM 1617 C CA . ASP A 1 220 ? -13.224 -6.680 39.916 1.00 81.12 220 ASP A CA 1
ATOM 1618 C C . ASP A 1 220 ? -14.505 -7.494 40.091 1.00 81.12 220 ASP A C 1
ATOM 1620 O O . ASP A 1 220 ? -14.855 -8.315 39.241 1.00 81.12 220 ASP A O 1
ATOM 1624 N N . VAL A 1 221 ? -15.189 -7.298 41.214 1.00 81.31 221 VAL A N 1
ATOM 1625 C CA . VAL A 1 221 ? -16.368 -8.087 41.580 1.00 81.31 221 VAL A CA 1
ATOM 1626 C C . VAL A 1 221 ? -17.613 -7.253 41.328 1.00 81.31 221 VAL A C 1
ATOM 1628 O O . VAL A 1 221 ? -17.860 -6.256 42.007 1.00 81.31 221 VAL A O 1
ATOM 1631 N N . VAL A 1 222 ? -18.424 -7.686 40.363 1.00 74.38 222 VAL A N 1
ATOM 1632 C CA . VAL A 1 222 ? -19.677 -7.027 39.985 1.00 74.38 222 VAL A CA 1
ATOM 1633 C C . VAL A 1 222 ? -20.828 -8.007 40.181 1.00 74.38 222 VAL A C 1
ATOM 1635 O O . VAL A 1 222 ? -21.009 -8.951 39.410 1.00 74.38 222 VAL A O 1
ATOM 1638 N N . GLY A 1 223 ? -21.624 -7.772 41.227 1.00 79.44 223 GLY A N 1
ATOM 1639 C CA . GLY A 1 223 ? -22.621 -8.743 41.681 1.00 79.44 223 GLY A CA 1
ATOM 1640 C C . GLY A 1 223 ? -21.933 -10.000 42.214 1.00 79.44 223 GLY A C 1
ATOM 1641 O O . GLY A 1 223 ? -21.022 -9.894 43.030 1.00 79.44 223 GLY A O 1
ATOM 1642 N N . ASP A 1 224 ? -22.345 -11.167 41.721 1.00 82.44 224 ASP A N 1
ATOM 1643 C CA . ASP A 1 224 ? -21.766 -12.463 42.107 1.00 82.44 224 ASP A CA 1
ATOM 1644 C C . ASP A 1 224 ? -20.577 -12.882 41.220 1.00 82.44 224 ASP A C 1
ATOM 1646 O O . ASP A 1 224 ? -19.984 -13.939 41.425 1.00 82.44 224 ASP A O 1
ATOM 1650 N N . LEU A 1 225 ? -20.236 -12.083 40.203 1.00 84.00 225 LEU A N 1
ATOM 1651 C CA . LEU A 1 225 ? -19.204 -12.407 39.222 1.00 84.00 225 LEU A CA 1
ATOM 1652 C C . LEU A 1 225 ? -17.904 -11.662 39.521 1.00 84.00 225 LEU A C 1
ATOM 1654 O O . LEU A 1 225 ? -17.900 -10.439 39.647 1.00 84.00 225 LEU A O 1
ATOM 1658 N N . GLU A 1 226 ? -16.790 -12.389 39.549 1.00 88.50 226 GLU A N 1
ATOM 1659 C CA . GLU A 1 226 ? -15.445 -11.807 39.546 1.00 88.50 226 GLU A CA 1
ATOM 1660 C C . GLU A 1 226 ? -14.922 -11.731 38.105 1.00 88.50 226 GLU A C 1
ATOM 1662 O O . GLU A 1 226 ? -14.590 -12.749 37.497 1.00 88.50 226 GLU A O 1
ATOM 1667 N N . TRP A 1 227 ? -14.834 -10.526 37.550 1.00 85.69 227 TRP A N 1
ATOM 1668 C CA . TRP A 1 227 ? -14.315 -10.275 36.209 1.00 85.69 227 TRP A CA 1
ATOM 1669 C C . TRP A 1 227 ? -12.793 -10.245 36.207 1.00 85.69 227 TRP A C 1
ATOM 1671 O O . TRP A 1 227 ? -12.177 -9.492 36.961 1.00 85.69 227 TRP A O 1
ATOM 1681 N N . THR A 1 228 ? -12.183 -11.036 35.324 1.00 87.75 228 THR A N 1
ATOM 1682 C CA . THR A 1 228 ? -10.720 -11.115 35.183 1.00 87.75 228 THR A CA 1
ATOM 1683 C C . THR A 1 228 ? -10.201 -10.396 33.943 1.00 87.75 228 THR A C 1
ATOM 1685 O O . THR A 1 228 ? -9.059 -9.924 33.895 1.00 87.75 228 THR A O 1
ATOM 1688 N N . ARG A 1 229 ? -11.039 -10.323 32.907 1.00 88.62 229 ARG A N 1
ATOM 1689 C CA . ARG A 1 229 ? -10.744 -9.662 31.637 1.00 88.62 229 ARG A CA 1
ATOM 1690 C C . ARG A 1 229 ? -11.996 -9.039 31.062 1.00 88.62 229 ARG A C 1
ATOM 1692 O O . ARG A 1 229 ? -13.080 -9.610 31.172 1.00 88.62 229 ARG A O 1
ATOM 1699 N N . TRP A 1 230 ? -11.805 -7.915 30.388 1.00 83.69 230 TRP A N 1
ATOM 1700 C CA . TRP A 1 230 ? -12.868 -7.189 29.721 1.00 83.69 230 TRP A CA 1
ATOM 1701 C C . TRP A 1 230 ? -12.342 -6.503 28.461 1.00 83.69 230 TRP A C 1
ATOM 1703 O O . TRP A 1 230 ? -11.237 -5.960 28.446 1.00 83.69 230 TRP A O 1
ATOM 1713 N N . HIS A 1 231 ? -13.121 -6.561 27.392 1.00 85.38 231 HIS A N 1
ATOM 1714 C CA . HIS A 1 231 ? -12.803 -5.981 26.098 1.00 85.38 231 HIS A CA 1
ATOM 1715 C C . HIS A 1 231 ? -14.057 -5.361 25.496 1.00 85.38 231 HIS A C 1
ATOM 1717 O O . HIS A 1 231 ? -15.078 -6.036 25.355 1.00 85.38 231 HIS A O 1
ATOM 1723 N N . GLU A 1 232 ? -13.950 -4.105 25.081 1.00 81.12 232 GLU A N 1
ATOM 1724 C CA . GLU A 1 232 ? -15.018 -3.349 24.444 1.00 81.12 232 GLU A CA 1
ATOM 1725 C C . GLU A 1 232 ? -14.551 -2.780 23.115 1.00 81.12 232 GLU A C 1
ATOM 1727 O O . GLU A 1 232 ? -13.442 -2.257 22.996 1.00 81.12 232 GLU A O 1
ATOM 1732 N N . THR A 1 233 ? -15.443 -2.793 22.133 1.00 80.50 233 THR A N 1
ATOM 1733 C CA . THR A 1 233 ? -15.293 -2.010 20.911 1.00 80.50 233 THR A CA 1
ATOM 1734 C C . THR A 1 233 ? -16.563 -1.236 20.643 1.00 80.50 233 THR A C 1
ATOM 1736 O O . THR A 1 233 ? -17.682 -1.711 20.849 1.00 80.50 233 THR A O 1
ATOM 1739 N N . PHE A 1 234 ? -16.397 -0.031 20.118 1.00 80.06 234 PHE A N 1
ATOM 1740 C CA . PHE A 1 234 ? -17.511 0.720 19.580 1.00 80.06 234 PHE A CA 1
ATOM 1741 C C . PHE A 1 234 ? -17.107 1.410 18.282 1.00 80.06 234 PHE A C 1
ATOM 1743 O O . PHE A 1 234 ? -15.959 1.793 18.057 1.00 80.06 234 PHE A O 1
ATOM 1750 N N . THR A 1 235 ? -18.077 1.573 17.397 1.00 83.25 235 THR A N 1
ATOM 1751 C CA . THR A 1 235 ? -17.953 2.377 16.185 1.00 83.25 235 THR A CA 1
ATOM 1752 C C . THR A 1 235 ? -19.216 3.193 16.052 1.00 83.25 235 THR A C 1
ATOM 1754 O O . THR A 1 235 ? -20.306 2.656 16.200 1.00 83.25 235 THR A O 1
ATOM 1757 N N . ALA A 1 236 ? -19.083 4.477 15.764 1.00 81.56 236 ALA A N 1
ATOM 1758 C CA . ALA A 1 236 ? -20.201 5.376 15.586 1.00 81.56 236 ALA A CA 1
ATOM 1759 C C . ALA A 1 236 ? -19.973 6.300 14.388 1.00 81.56 236 ALA A C 1
ATOM 1761 O O . ALA A 1 236 ? -18.844 6.572 13.984 1.00 81.56 236 ALA A O 1
ATOM 1762 N N . TYR A 1 237 ? -21.079 6.759 13.821 1.00 83.62 237 TYR A N 1
ATOM 1763 C CA . TYR A 1 237 ? -21.162 7.586 12.632 1.00 83.62 237 TYR A CA 1
ATOM 1764 C C . TYR A 1 237 ? -22.084 8.762 12.929 1.00 83.62 237 TYR A C 1
ATOM 1766 O O . TYR A 1 237 ? -23.237 8.580 13.334 1.00 83.62 237 TYR A O 1
ATOM 1774 N N . LEU A 1 238 ? -21.574 9.972 12.724 1.00 77.94 238 LEU A N 1
ATOM 1775 C CA . LEU A 1 238 ? -22.366 11.197 12.721 1.00 77.94 238 LEU A CA 1
ATOM 1776 C C . LEU A 1 238 ? -23.002 11.347 11.341 1.00 77.94 238 LEU A C 1
ATOM 1778 O O . LEU A 1 238 ? -22.391 11.883 10.422 1.00 77.94 238 LEU A O 1
ATOM 1782 N N . ASN A 1 239 ? -24.226 10.840 11.194 1.00 71.12 239 ASN A N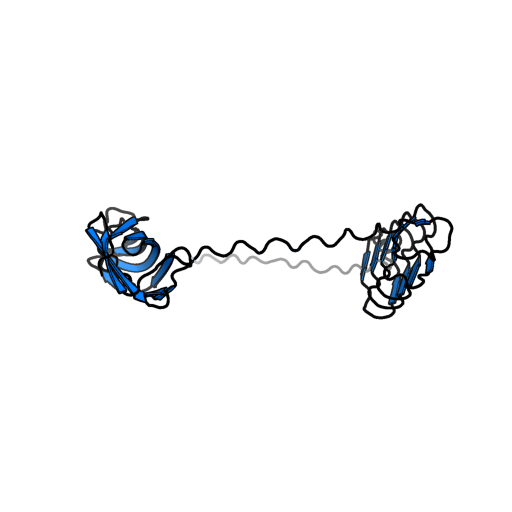 1
ATOM 1783 C CA . ASN A 1 239 ? -24.929 10.848 9.908 1.00 71.12 239 ASN A CA 1
ATOM 1784 C C . ASN A 1 239 ? -25.446 12.247 9.544 1.00 71.12 239 ASN A C 1
ATOM 1786 O O . ASN A 1 239 ? -25.555 12.594 8.371 1.00 71.12 239 ASN A O 1
ATOM 1790 N N . ASN A 1 240 ? -25.813 13.035 10.556 1.00 66.06 240 ASN A N 1
ATOM 1791 C CA . ASN A 1 240 ? -26.274 14.417 10.457 1.00 66.06 240 ASN A CA 1
ATOM 1792 C C . ASN A 1 240 ? -26.035 15.100 11.831 1.00 66.06 240 ASN A C 1
ATOM 1794 O O . ASN A 1 240 ? -25.774 14.394 12.810 1.00 66.06 240 ASN A O 1
ATOM 1798 N N . PRO A 1 241 ? -26.109 16.441 11.963 1.00 63.34 241 PRO A N 1
ATOM 1799 C CA . PRO A 1 241 ? -25.848 17.120 13.242 1.00 63.34 241 PRO A CA 1
ATOM 1800 C C . PRO A 1 241 ? -26.788 16.699 14.385 1.00 63.34 241 PRO A C 1
ATOM 1802 O O . PRO A 1 241 ? -26.552 17.057 15.534 1.00 63.34 241 PRO A O 1
ATOM 1805 N N . THR A 1 242 ? -27.856 15.955 14.089 1.00 66.44 242 THR A N 1
ATOM 1806 C CA . THR A 1 242 ? -28.907 15.592 15.040 1.00 66.44 242 THR A CA 1
ATOM 1807 C C . THR A 1 242 ? -29.034 14.085 15.269 1.00 66.44 242 THR A C 1
ATOM 1809 O O . THR A 1 242 ? -29.915 13.667 16.013 1.00 66.44 242 THR A O 1
ATOM 1812 N N . THR A 1 243 ? -28.195 13.243 14.661 1.00 73.25 243 THR A N 1
ATOM 1813 C CA . THR A 1 243 ? -28.333 11.782 14.715 1.00 73.25 243 THR A CA 1
ATOM 1814 C C . THR A 1 243 ? -26.978 11.103 14.631 1.00 73.25 243 THR A C 1
ATOM 1816 O O . THR A 1 243 ? -26.211 11.293 13.684 1.00 73.25 243 THR A O 1
ATOM 1819 N N . VAL A 1 244 ? -26.739 10.223 15.592 1.00 76.81 244 VAL A N 1
ATOM 1820 C CA . VAL A 1 244 ? -25.609 9.304 15.618 1.00 76.81 244 VAL A CA 1
ATOM 1821 C C . VAL A 1 244 ? -26.127 7.876 15.481 1.00 76.81 244 VAL A C 1
ATOM 1823 O O . VAL A 1 244 ? -27.167 7.516 16.039 1.00 76.81 244 VAL A O 1
ATOM 1826 N N . THR A 1 245 ? -25.405 7.044 14.747 1.00 80.12 245 THR A N 1
ATOM 1827 C CA . THR A 1 245 ? -25.634 5.595 14.745 1.00 80.12 245 THR A CA 1
ATOM 1828 C C . THR A 1 245 ? -24.338 4.884 15.015 1.00 80.12 245 THR A C 1
ATOM 1830 O O . THR A 1 245 ? -23.298 5.323 14.537 1.00 80.12 245 THR A O 1
ATOM 1833 N N . GLY A 1 246 ? -24.389 3.760 15.705 1.00 81.00 246 GLY A N 1
ATOM 1834 C CA . GLY A 1 246 ? -23.194 2.991 15.959 1.00 81.00 246 GLY A CA 1
ATOM 1835 C C . GLY A 1 246 ? -23.465 1.536 16.254 1.00 81.00 246 GLY A C 1
ATOM 1836 O O . GLY A 1 246 ? -24.603 1.077 16.301 1.00 81.00 246 GLY A O 1
ATOM 1837 N N . THR A 1 247 ? -22.374 0.821 16.440 1.00 80.81 247 THR A N 1
ATOM 1838 C CA . THR A 1 247 ? -22.326 -0.548 16.920 1.00 80.81 247 THR A CA 1
ATOM 1839 C C . THR A 1 247 ? -21.464 -0.570 18.164 1.00 80.81 247 THR A C 1
ATOM 1841 O O . THR A 1 247 ? -20.422 0.087 18.211 1.00 80.81 247 THR A O 1
ATOM 1844 N N . TYR A 1 248 ? -21.890 -1.326 19.159 1.00 79.81 248 TYR A N 1
ATOM 1845 C CA . TYR A 1 248 ? -21.136 -1.573 20.373 1.00 79.81 248 TYR A CA 1
ATOM 1846 C C . TYR A 1 248 ? -21.019 -3.082 20.590 1.00 79.81 248 TYR A C 1
ATOM 1848 O O . TYR A 1 248 ? -21.956 -3.828 20.303 1.00 79.81 248 TYR A O 1
ATOM 1856 N N . PHE A 1 249 ? -19.877 -3.526 21.094 1.00 82.88 249 PHE A N 1
ATOM 1857 C CA . PHE A 1 249 ? -19.621 -4.910 21.455 1.00 82.88 249 PHE A CA 1
ATOM 1858 C C . PHE A 1 249 ? -18.782 -4.958 22.729 1.00 82.88 249 PHE A C 1
ATOM 1860 O O . PHE A 1 249 ? -17.753 -4.290 22.797 1.00 82.88 249 PHE A O 1
ATOM 1867 N N . TRP A 1 250 ? -19.178 -5.793 23.690 1.00 84.06 250 TRP A N 1
ATOM 1868 C CA . TRP A 1 250 ? -18.329 -6.169 24.814 1.00 84.06 250 TRP A CA 1
ATOM 1869 C C . TRP A 1 250 ? -18.160 -7.689 24.910 1.00 84.06 250 TRP A C 1
ATOM 1871 O O . TRP A 1 250 ? -19.024 -8.489 24.520 1.00 84.06 250 TRP A O 1
ATOM 1881 N N . SER A 1 251 ? -17.015 -8.090 25.448 1.00 88.56 251 SER A N 1
ATOM 1882 C CA . SER A 1 251 ? -16.720 -9.459 25.857 1.00 88.56 251 SER A CA 1
ATOM 1883 C C . SER A 1 251 ? -15.869 -9.458 27.119 1.00 88.56 251 SER A C 1
ATOM 1885 O O . SER A 1 251 ? -15.075 -8.546 27.330 1.00 88.56 251 SER A O 1
ATOM 1887 N N . GLY A 1 252 ? -16.002 -10.484 27.947 1.00 88.56 252 GLY A N 1
ATOM 1888 C CA . GLY A 1 252 ? -15.208 -10.601 29.161 1.00 88.56 252 GLY A CA 1
ATOM 1889 C C . GLY A 1 252 ? -15.132 -12.026 29.684 1.00 88.56 252 GLY A C 1
ATOM 1890 O O . GLY A 1 252 ? -15.866 -12.910 29.243 1.00 88.56 252 GLY A O 1
ATOM 1891 N N . GLU A 1 253 ? -14.226 -12.240 30.628 1.00 91.50 253 GLU A N 1
ATOM 1892 C CA . GLU A 1 253 ? -14.095 -13.489 31.375 1.00 91.50 253 GLU A CA 1
ATOM 1893 C C . GLU A 1 253 ? -14.490 -13.229 32.828 1.00 91.50 253 GLU A C 1
ATOM 1895 O O . GLU A 1 253 ? -13.951 -12.320 33.464 1.00 91.50 253 GLU A O 1
ATOM 1900 N N . ALA A 1 254 ? -15.422 -14.030 33.338 1.00 88.81 254 ALA A N 1
ATOM 1901 C CA . ALA A 1 254 ? -15.926 -13.955 34.699 1.00 88.81 254 ALA A CA 1
ATOM 1902 C C . ALA A 1 254 ? -15.744 -15.291 35.430 1.00 88.81 254 ALA A C 1
ATOM 1904 O O . ALA A 1 254 ? -15.872 -16.367 34.842 1.00 88.81 254 ALA A O 1
ATOM 1905 N N . ASN A 1 255 ? -15.492 -15.225 36.731 1.00 88.88 255 ASN A N 1
ATOM 1906 C CA . ASN A 1 255 ? -15.500 -16.354 37.645 1.00 88.88 255 ASN A CA 1
ATOM 1907 C C . ASN A 1 255 ? -16.747 -16.307 38.525 1.00 88.88 255 ASN A C 1
ATOM 1909 O O . ASN A 1 255 ? -17.097 -15.259 39.062 1.00 88.88 255 ASN A O 1
ATOM 1913 N N . LEU A 1 256 ? -17.369 -17.467 38.715 1.00 89.00 256 LEU A N 1
ATOM 1914 C CA . LEU A 1 256 ? -18.411 -17.696 39.713 1.00 89.00 256 LEU A CA 1
ATOM 1915 C C . LEU A 1 256 ? -18.123 -19.038 40.384 1.00 89.00 256 LEU A C 1
ATOM 1917 O O . LEU A 1 256 ? -17.994 -20.052 39.692 1.00 89.00 256 LEU A O 1
ATOM 1921 N N . ASP A 1 257 ? -17.971 -19.041 41.708 1.00 88.25 257 ASP A N 1
ATOM 1922 C CA . ASP A 1 257 ? -17.688 -20.239 42.516 1.00 88.25 257 ASP A CA 1
ATOM 1923 C C . ASP A 1 257 ? -16.503 -21.084 42.002 1.00 88.25 257 ASP A C 1
ATOM 1925 O O . ASP A 1 257 ? -16.532 -22.316 41.981 1.00 88.25 257 ASP A O 1
ATOM 1929 N N . GLY A 1 258 ? -15.442 -20.420 41.531 1.00 85.31 258 GLY A N 1
ATOM 1930 C CA . GLY A 1 258 ? -14.240 -21.076 41.002 1.00 85.31 258 GLY A CA 1
ATOM 1931 C C . GLY A 1 258 ? -14.386 -21.659 39.590 1.00 85.31 258 GLY A C 1
ATOM 1932 O O . GLY A 1 258 ? -13.443 -22.270 39.080 1.00 85.31 258 GLY A O 1
ATOM 1933 N N . ARG A 1 259 ? -15.533 -21.462 38.928 1.00 90.06 259 ARG A N 1
ATOM 1934 C CA . ARG A 1 259 ? -15.736 -21.803 37.517 1.00 90.06 259 ARG A CA 1
ATOM 1935 C C . ARG A 1 259 ? -15.650 -20.556 36.641 1.00 90.06 259 ARG A C 1
ATOM 1937 O O . ARG A 1 259 ? -16.294 -19.551 36.919 1.00 90.06 259 ARG A O 1
ATOM 1944 N N . ARG A 1 260 ? -14.890 -20.671 35.549 1.00 91.62 260 ARG A N 1
ATOM 1945 C CA . ARG A 1 260 ? -14.751 -19.637 34.515 1.00 91.62 260 ARG A CA 1
ATOM 1946 C C . ARG A 1 260 ? -15.892 -19.669 33.507 1.00 91.62 260 ARG A C 1
ATOM 1948 O O . ARG A 1 260 ? -16.300 -20.747 33.069 1.00 91.62 260 ARG A O 1
ATOM 1955 N N . TYR A 1 261 ? -16.312 -18.480 33.097 1.00 91.69 261 TYR A N 1
ATOM 1956 C CA . TYR A 1 261 ? -17.336 -18.213 32.100 1.00 91.69 261 TYR A CA 1
ATOM 1957 C C . TYR A 1 261 ? -16.840 -17.132 31.141 1.00 91.69 261 TYR A C 1
ATOM 1959 O O . TYR A 1 261 ? -16.371 -16.085 31.581 1.00 91.69 261 TYR A O 1
ATOM 1967 N N . ASN A 1 262 ? -16.972 -17.362 29.835 1.00 92.50 262 ASN A N 1
ATOM 1968 C CA . ASN A 1 262 ? -16.810 -16.292 28.854 1.00 92.50 262 ASN A CA 1
ATOM 1969 C C . ASN A 1 262 ? -18.168 -15.652 28.624 1.00 92.50 262 ASN A C 1
ATOM 1971 O O . ASN A 1 262 ? -19.150 -16.365 28.430 1.00 92.50 262 ASN A O 1
ATOM 1975 N N . CYS A 1 263 ? -18.213 -14.330 28.641 1.00 89.00 263 CYS A N 1
ATOM 1976 C CA . CYS A 1 263 ? -19.418 -13.536 28.496 1.00 89.00 263 CYS A CA 1
ATOM 1977 C C . CYS A 1 263 ? -19.288 -12.588 27.304 1.00 89.00 263 CYS A C 1
ATOM 1979 O O . CYS A 1 263 ? -18.199 -12.097 27.008 1.00 89.00 263 CYS A O 1
ATOM 1981 N N . THR A 1 264 ? -20.396 -12.313 26.620 1.00 88.62 264 THR A N 1
ATOM 1982 C CA . THR A 1 264 ? -20.446 -11.340 25.524 1.00 88.62 264 THR A CA 1
ATOM 1983 C C . THR A 1 264 ? -21.837 -10.739 25.361 1.00 88.62 264 THR A C 1
ATOM 1985 O O . THR A 1 264 ? -22.842 -11.409 25.611 1.00 88.62 264 THR A O 1
ATOM 1988 N N . SER A 1 265 ? -21.905 -9.494 24.890 1.00 82.12 265 SER A N 1
ATOM 1989 C CA . SER A 1 265 ? -23.154 -8.883 24.418 1.00 82.12 265 SER A CA 1
ATOM 1990 C C . SER A 1 265 ? -23.579 -9.331 23.021 1.00 82.12 265 SER A C 1
ATOM 1992 O O . SER A 1 265 ? -24.727 -9.126 22.632 1.00 82.12 265 SER A O 1
ATOM 1994 N N . GLY A 1 266 ? -22.647 -9.854 22.217 1.00 83.31 266 GLY A N 1
ATOM 1995 C CA . GLY A 1 266 ? -22.771 -9.782 20.762 1.00 83.31 266 GLY A CA 1
ATOM 1996 C C . GLY A 1 266 ? -22.714 -8.334 20.252 1.00 83.31 266 GLY A C 1
ATOM 1997 O O . GLY A 1 266 ? -22.558 -7.383 21.021 1.00 83.31 266 GLY A O 1
ATOM 1998 N N . ALA A 1 267 ? -22.781 -8.151 18.933 1.00 79.69 267 ALA A N 1
ATOM 1999 C CA . ALA A 1 267 ? -22.780 -6.816 18.339 1.00 79.69 267 ALA A CA 1
ATOM 2000 C C . ALA A 1 267 ? -24.169 -6.176 18.468 1.00 79.69 267 ALA A C 1
ATOM 2002 O O . ALA A 1 267 ? -25.154 -6.703 17.950 1.00 79.69 267 ALA A O 1
ATOM 2003 N N . VAL A 1 268 ? -24.237 -5.021 19.128 1.00 76.19 268 VAL A N 1
ATOM 2004 C CA . VAL A 1 268 ? -25.473 -4.267 19.342 1.00 76.19 268 VAL A CA 1
ATOM 2005 C C . VAL A 1 268 ? -25.426 -2.978 18.538 1.00 76.19 268 VAL A C 1
ATOM 2007 O O . VAL A 1 268 ? -24.622 -2.086 18.809 1.00 76.19 268 VAL A O 1
ATOM 2010 N N . SER A 1 269 ? -26.310 -2.874 17.549 1.00 77.94 269 SER A N 1
ATOM 2011 C CA . SER A 1 269 ? -26.522 -1.635 16.804 1.00 77.94 269 SER A CA 1
ATOM 2012 C C . SER A 1 269 ? -27.400 -0.675 17.595 1.00 77.94 269 SER A C 1
ATOM 2014 O O . SER A 1 269 ? -28.358 -1.076 18.256 1.00 77.94 269 SER A O 1
ATOM 2016 N N . TRP A 1 270 ? -27.105 0.611 17.486 1.00 74.31 270 TRP A N 1
ATOM 2017 C CA . TRP A 1 270 ? -27.852 1.662 18.148 1.00 74.31 270 TRP A CA 1
ATOM 2018 C C . TRP A 1 270 ? -27.946 2.913 17.281 1.00 74.31 270 TRP A C 1
ATOM 2020 O O . TRP A 1 270 ? -27.106 3.192 16.427 1.00 74.31 270 TRP A O 1
ATOM 2030 N N . SER A 1 271 ? -28.993 3.687 17.530 1.00 73.50 271 SER A N 1
ATOM 2031 C CA . SER A 1 271 ? -29.200 5.011 16.959 1.00 73.50 271 SER A CA 1
ATOM 2032 C C . SER A 1 271 ? -29.655 5.940 18.067 1.00 73.50 271 SER A C 1
ATOM 2034 O O . SER A 1 271 ? -30.509 5.551 18.865 1.00 73.50 271 SER A O 1
ATOM 2036 N N . ALA A 1 272 ? -29.134 7.154 18.095 1.00 69.56 272 ALA A N 1
ATOM 2037 C CA . ALA A 1 272 ? -29.525 8.167 19.058 1.00 69.56 272 ALA A CA 1
ATOM 2038 C C . ALA A 1 272 ? -29.766 9.487 18.326 1.00 69.56 272 ALA A C 1
ATOM 2040 O O . ALA A 1 272 ? -28.922 9.947 17.555 1.00 69.56 272 ALA A O 1
ATOM 2041 N N . ALA A 1 273 ? -30.923 10.096 18.584 1.00 67.75 273 ALA A N 1
ATOM 2042 C CA . ALA A 1 273 ? -31.139 11.490 18.239 1.00 67.75 273 ALA A CA 1
ATOM 2043 C C . ALA A 1 273 ? -30.340 12.345 19.224 1.00 67.75 273 ALA A C 1
ATOM 2045 O O . ALA A 1 273 ? -30.509 12.237 20.438 1.00 67.75 273 ALA A O 1
ATOM 2046 N N . LEU A 1 274 ? -29.460 13.164 18.680 1.00 65.12 274 LEU A N 1
ATOM 2047 C CA . LEU A 1 274 ? -28.621 14.097 19.396 1.00 65.12 274 LEU A CA 1
ATOM 2048 C C . LEU A 1 274 ? -29.473 15.293 19.819 1.00 65.12 274 LEU A C 1
ATOM 2050 O O . LEU A 1 274 ? -30.010 16.013 18.976 1.00 65.12 274 LEU A O 1
ATOM 2054 N N . LYS A 1 275 ? -29.600 15.496 21.130 1.00 63.34 275 LYS A N 1
ATOM 2055 C CA . LYS A 1 275 ? -30.083 16.757 21.697 1.00 63.34 275 LYS A CA 1
ATOM 2056 C C . LYS A 1 275 ? -28.882 17.523 22.265 1.00 63.34 275 LYS A C 1
ATOM 2058 O O . LYS A 1 275 ? -28.125 16.888 23.006 1.00 63.34 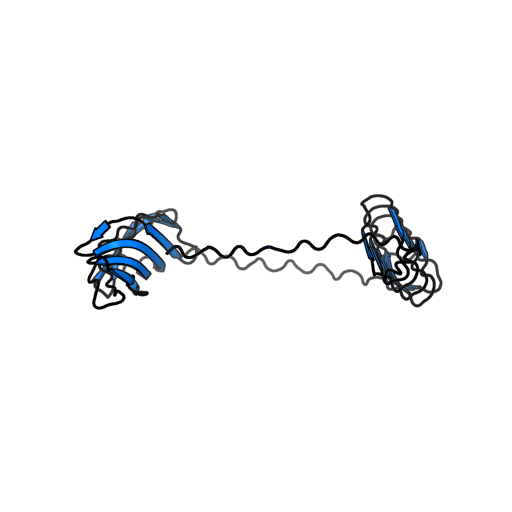275 LYS A O 1
ATOM 2063 N N . PRO A 1 276 ? -28.689 18.805 21.899 1.00 57.97 276 PRO A N 1
ATOM 2064 C CA . PRO A 1 276 ? -27.733 19.666 22.587 1.00 57.97 276 PRO A CA 1
ATOM 2065 C C . PRO A 1 276 ? -28.130 19.894 24.052 1.00 57.97 276 PRO A C 1
ATOM 2067 O O . PRO A 1 276 ? -29.323 19.693 24.391 1.00 57.97 276 PRO A O 1
#

Foldseek 3Di:
DDDDDDDDDDDDDDDDDDDDDPPPPPPPPPQDAEEAEADQEEEEEEGTQEAYEYAHAHYAYEAYQAHYAYEAENHHDAYEYANAHYAYEYEYDDQDDHEYHDHDDQYEYEYQHDPYDDDRYDYDDDDDPDPDDDPDPPDPPDPAAADEDFAWWWFAWPVRWIWIWTADPQQKIFKTWTWQLKKDKPDPDIRRIDTDIDGDIWHQDSQQKTKDKDWDADWDDDPQKTWGIKIKIKMWGCPHNFKIKIKIKMWTWIDHPNDIIIMISPIDITMTGTDD

Secondary structure (DSSP, 8-state):
---------PPPPP--------------------EEE--SS--EEE--SS--EEEEEESS-EEE--SSS-EEEEEES--EEEEEES--EEE--SSS--EEEEEES-EEEE-SS--PPPSSEEE-PPPPPPPPPPPPPPPPPPPPPPP---EEEEEE-TTS-EEEEEE-TTSEEEEEEEE---EEESSS-EE---EEEEEEEEEPPTTSEEEEEEEEEEEEEETTEEEEEEEEEEEEEEEETTEEEEEEEEEEEEEETTEEEEEE---EEEEEE-B-

Sequence (276 aa):
MRRKAATVRRRYVPLATAVLGLASVVVVLPALALNIPGTNGNDTLRGTASADRIDGKDGNDRLYGMAGNDVLIGGSGRDFLAGGPGNDRLVTRDGVLETVDCGAGRDRVVADDLDVARPNCEIVVRPPPPPPQPPPPPAPQPPPAAPVTAGAYQGQTQNGNYVFFTVSPNRTVTGYRVNDIPGTCDGPIRIVGGRDWGMSVFPIDPTGRFSGEYNWSGSDVVGDLEWTRWHETFTAYLNNPTTVTGTYFWSGEANLDGRRYNCTSGAVSWSAALKP

Radius of gyration: 38.15 Å; chains: 1; bounding box: 78×73×86 Å

pLDDT: mean 74.95, std 16.21, range [31.55, 95.81]